Protein AF-A0A2S8NQD3-F1 (afdb_monomer_lite)

Secondary structure (DSSP, 8-state):
-HHHHHHHHHHIIIIIHHHHHHHHHHHHHHHHHHHHHHHHHHTT-SS--TTS--HHHHHHHHHHHHHHHHHHHHHHHHHHTS-TTSHHHHHHHHHHHHHHHHHHHHHHHHHHHHHHHHHHHHHHHHHHHTTTTS--HHHHHHHTTBTT--S---S--TT-PPPTTGGGB-HHHHHHHHHHHHHHHHHHHHHHHHHHHHHHHHHHHHHHHHHHHHHHTTHHHHHHHHHHHHHHHHHHHHHHHHHHHHHHHHHHHHTTTTT------

Foldseek 3Di:
DVVVVVLLVLCVPQPLVLLVCLLCLVVVVLVLLLAPPCCVQQNPDLDDDPVCGDVSLVVQLVVLVVLLVVLLVVQLVVLVPDDPPCSVVLVVLLVVLSVVLNVVSNVLVVVSNVLSNVSSVLLVCLCVVLVVPDDRVSLLLLCFQQPPDQLDSPDAPPSSRQDPVSVRGPSVRSSCSSVVSSVVSVVLSVLSVVLSVVLVVLSSCVSVLSSCCSVPVCPSVVVSVVSNVVSSVSNSVSSSVVSVVSSVVSVCSSVVVPVVPPVDD

pLDDT: mean 77.12, std 11.79, range [31.86, 93.0]

Structure (mmCIF, N/CA/C/O backbone):
data_AF-A0A2S8NQD3-F1
#
_entry.id   AF-A0A2S8NQD3-F1
#
loop_
_atom_site.group_PDB
_atom_site.id
_atom_site.type_symbol
_atom_site.label_atom_id
_atom_site.label_alt_id
_atom_site.label_comp_id
_atom_site.label_asym_id
_atom_site.label_entity_id
_atom_site.label_seq_id
_atom_site.pdbx_PDB_ins_code
_atom_site.Cartn_x
_atom_site.Cartn_y
_atom_site.Cartn_z
_atom_site.occupancy
_atom_site.B_iso_or_equiv
_atom_site.auth_seq_id
_atom_site.auth_comp_id
_atom_site.auth_asym_id
_atom_site.auth_atom_id
_atom_site.pdbx_PDB_model_num
ATOM 1 N N . MET A 1 1 ? 17.713 -6.554 -45.663 1.00 65.44 1 MET A N 1
ATOM 2 C CA . MET A 1 1 ? 16.255 -6.304 -45.772 1.00 65.44 1 MET A CA 1
ATOM 3 C C . MET A 1 1 ? 15.441 -7.208 -44.840 1.00 65.44 1 MET A C 1
ATOM 5 O O . MET A 1 1 ? 14.723 -6.674 -44.009 1.00 65.44 1 MET A O 1
ATOM 9 N N . ILE A 1 2 ? 15.613 -8.540 -44.886 1.00 78.75 2 ILE A N 1
ATOM 10 C CA . ILE A 1 2 ? 14.888 -9.499 -44.019 1.00 78.75 2 ILE A CA 1
ATOM 11 C C . ILE A 1 2 ? 15.222 -9.330 -42.523 1.00 78.75 2 ILE A C 1
ATOM 13 O O . ILE A 1 2 ? 14.312 -9.278 -41.707 1.00 78.75 2 ILE A O 1
ATOM 17 N N . LEU A 1 3 ? 16.501 -9.167 -42.161 1.00 78.38 3 LEU A N 1
ATOM 18 C CA . LEU A 1 3 ? 16.921 -8.997 -40.758 1.00 78.38 3 LEU A CA 1
ATOM 19 C C . LEU A 1 3 ? 16.327 -7.736 -40.103 1.00 78.38 3 LEU A C 1
ATOM 21 O O . LEU A 1 3 ? 15.834 -7.785 -38.985 1.00 78.38 3 LEU A O 1
ATOM 25 N N . ASN A 1 4 ? 16.308 -6.618 -40.834 1.00 81.62 4 ASN A N 1
ATOM 26 C CA . ASN A 1 4 ? 15.719 -5.365 -40.358 1.00 81.62 4 ASN A CA 1
ATOM 27 C C . ASN A 1 4 ? 14.187 -5.497 -40.204 1.00 81.62 4 ASN A C 1
ATOM 29 O O . ASN A 1 4 ? 13.624 -5.075 -39.199 1.00 81.62 4 ASN A O 1
ATOM 33 N N . ALA A 1 5 ? 13.515 -6.178 -41.140 1.00 83.94 5 ALA A N 1
ATOM 34 C CA . ALA A 1 5 ? 12.091 -6.491 -41.011 1.00 83.94 5 ALA A CA 1
ATOM 35 C C . ALA A 1 5 ? 11.790 -7.393 -39.795 1.00 83.94 5 ALA A C 1
ATOM 37 O O . ALA A 1 5 ? 10.822 -7.144 -39.079 1.00 83.94 5 ALA A O 1
ATOM 38 N N . LEU A 1 6 ? 12.641 -8.390 -39.521 1.00 85.75 6 LEU A N 1
ATOM 39 C CA . LEU A 1 6 ? 12.537 -9.251 -38.339 1.00 85.75 6 LEU A CA 1
ATOM 40 C C . LEU A 1 6 ? 12.686 -8.441 -37.042 1.00 85.75 6 LEU A C 1
ATOM 42 O O . LEU A 1 6 ? 11.888 -8.595 -36.124 1.00 85.75 6 LEU A O 1
ATOM 46 N N . TYR A 1 7 ? 13.667 -7.542 -36.981 1.00 87.56 7 TYR A N 1
ATOM 47 C CA . TYR A 1 7 ? 13.888 -6.663 -35.831 1.00 87.56 7 TYR A CA 1
ATOM 48 C C . TYR A 1 7 ? 12.707 -5.724 -35.585 1.00 87.56 7 TYR A C 1
ATOM 50 O O . TYR A 1 7 ? 12.278 -5.577 -34.444 1.00 87.56 7 TYR A O 1
ATOM 58 N N . LYS A 1 8 ? 12.119 -5.153 -36.642 1.00 88.38 8 LYS A N 1
ATOM 59 C CA . LYS A 1 8 ? 10.904 -4.329 -36.528 1.00 88.38 8 LYS A CA 1
ATOM 60 C C . LYS A 1 8 ? 9.717 -5.129 -35.998 1.00 88.38 8 LYS A C 1
ATOM 62 O O . LYS A 1 8 ? 8.973 -4.632 -35.155 1.00 88.38 8 LYS A O 1
ATOM 67 N N . LEU A 1 9 ? 9.564 -6.373 -36.453 1.00 88.06 9 LEU A N 1
ATOM 68 C CA . LEU A 1 9 ? 8.517 -7.276 -35.979 1.00 88.06 9 LEU A CA 1
ATOM 69 C C . LEU A 1 9 ? 8.716 -7.634 -34.499 1.00 88.06 9 LEU A C 1
ATOM 71 O O . LEU A 1 9 ? 7.775 -7.527 -33.716 1.00 88.06 9 LEU A O 1
ATOM 75 N N . ILE A 1 10 ? 9.943 -7.979 -34.096 1.00 87.94 10 ILE A N 1
ATOM 76 C CA . ILE A 1 10 ? 10.287 -8.250 -32.692 1.00 87.94 10 ILE A CA 1
ATOM 77 C C . ILE A 1 10 ? 10.024 -7.015 -31.827 1.00 87.94 10 ILE A C 1
ATOM 79 O O . ILE A 1 10 ? 9.409 -7.136 -30.771 1.00 87.94 10 ILE A O 1
ATOM 83 N N . TRP A 1 11 ? 10.425 -5.825 -32.278 1.00 92.12 11 TRP A N 1
ATOM 84 C CA . TRP A 1 11 ? 10.192 -4.583 -31.545 1.00 92.12 11 TRP A CA 1
ATOM 85 C C . TRP A 1 11 ? 8.702 -4.310 -31.340 1.00 92.12 11 TRP A C 1
ATOM 87 O O . TRP A 1 11 ? 8.259 -4.044 -30.224 1.00 92.12 11 TRP A O 1
ATOM 97 N N . SER A 1 12 ? 7.914 -4.402 -32.410 1.00 87.62 12 SER A N 1
ATOM 98 C CA . SER A 1 12 ? 6.482 -4.113 -32.348 1.00 87.62 12 SER A CA 1
ATOM 99 C C . SER A 1 12 ? 5.745 -5.067 -31.401 1.00 87.62 12 SER A C 1
ATOM 101 O O . SER A 1 12 ? 4.912 -4.620 -30.616 1.00 87.62 12 SER A O 1
ATOM 103 N N . ILE A 1 13 ? 6.095 -6.359 -31.414 1.00 87.12 13 ILE A N 1
ATOM 104 C CA . ILE A 1 13 ? 5.428 -7.375 -30.586 1.00 87.12 13 ILE A CA 1
ATOM 105 C C . ILE A 1 13 ? 5.939 -7.359 -29.137 1.00 87.12 13 ILE A C 1
ATOM 107 O O . ILE A 1 13 ? 5.139 -7.403 -28.204 1.00 87.12 13 ILE A O 1
ATOM 111 N N . PHE A 1 14 ? 7.257 -7.309 -28.929 1.00 89.50 14 PHE A N 1
ATOM 112 C CA . PHE A 1 14 ? 7.876 -7.600 -27.629 1.00 89.50 14 PHE A CA 1
ATOM 113 C C . PHE A 1 14 ? 8.458 -6.389 -26.903 1.00 89.50 14 PHE A C 1
ATOM 115 O O . PHE A 1 14 ? 8.843 -6.533 -25.746 1.00 89.50 14 PHE A O 1
ATOM 122 N N . VAL A 1 15 ? 8.544 -5.219 -27.536 1.00 90.31 15 VAL A N 1
ATOM 123 C CA . VAL A 1 15 ? 9.164 -4.026 -26.934 1.00 90.31 15 VAL A CA 1
ATOM 124 C C . VAL A 1 15 ? 8.143 -2.905 -26.791 1.00 90.31 15 VAL A C 1
ATOM 126 O O . VAL A 1 15 ? 7.950 -2.389 -25.693 1.00 90.31 15 VAL A O 1
ATOM 129 N N . GLN A 1 16 ? 7.441 -2.567 -27.871 1.00 91.81 16 GLN A N 1
ATOM 130 C CA . GLN A 1 16 ? 6.551 -1.409 -27.919 1.00 91.81 16 GLN A CA 1
ATOM 131 C C . GLN A 1 16 ? 5.403 -1.490 -26.899 1.00 91.81 16 GLN A C 1
ATOM 133 O O . GLN A 1 16 ? 5.222 -0.572 -26.102 1.00 91.81 16 GLN A O 1
ATOM 138 N N . GLY A 1 17 ? 4.645 -2.592 -26.893 1.00 88.56 17 GLY A N 1
ATOM 139 C CA . GLY A 1 17 ? 3.536 -2.791 -25.949 1.00 88.56 17 GLY A CA 1
ATOM 140 C C . GLY A 1 17 ? 3.991 -2.790 -24.482 1.00 88.56 17 GLY A C 1
ATOM 141 O O . GLY A 1 17 ? 3.472 -2.005 -23.686 1.00 88.56 17 GLY A O 1
ATOM 142 N N . PRO A 1 18 ? 4.993 -3.608 -24.111 1.00 90.50 18 PRO A N 1
ATOM 143 C CA . PRO A 1 18 ? 5.579 -3.591 -22.773 1.00 90.50 18 PRO A CA 1
ATOM 144 C C . PRO A 1 18 ? 6.067 -2.214 -22.302 1.00 90.50 18 PRO A C 1
ATOM 146 O O . PRO A 1 18 ? 5.768 -1.826 -21.175 1.00 90.50 18 PRO A O 1
ATOM 149 N N . LEU A 1 19 ? 6.749 -1.437 -23.153 1.00 89.06 19 LEU A N 1
ATOM 150 C CA . LEU A 1 19 ? 7.193 -0.082 -22.803 1.00 89.06 19 LEU A CA 1
ATOM 151 C C . LEU A 1 19 ? 6.021 0.865 -22.522 1.00 89.06 19 LEU A C 1
ATOM 153 O O . LEU A 1 19 ? 6.075 1.630 -21.562 1.00 89.06 19 LEU A O 1
ATOM 157 N N . GLN A 1 20 ? 4.936 0.789 -23.298 1.00 88.25 20 GLN A N 1
ATOM 158 C CA . GLN A 1 20 ? 3.730 1.589 -23.043 1.00 88.25 20 GLN A CA 1
ATOM 159 C C . GLN A 1 20 ? 3.065 1.234 -21.705 1.00 88.25 20 GLN A C 1
ATOM 161 O O . GLN A 1 20 ? 2.585 2.123 -20.992 1.00 88.25 20 GLN A O 1
ATOM 166 N N . LEU A 1 21 ? 3.057 -0.052 -21.337 1.00 86.12 21 LEU A N 1
ATOM 167 C CA . LEU A 1 21 ? 2.552 -0.501 -20.038 1.00 86.12 21 LEU A CA 1
ATOM 168 C C . LEU A 1 21 ? 3.413 0.031 -18.890 1.00 86.12 21 LEU A C 1
ATOM 170 O O . LEU A 1 21 ? 2.866 0.584 -17.939 1.00 86.12 21 LEU A O 1
ATOM 174 N N . ILE A 1 22 ? 4.740 -0.068 -19.008 1.00 85.62 22 ILE A N 1
ATOM 175 C CA . ILE A 1 22 ? 5.697 0.505 -18.048 1.00 85.62 22 ILE A CA 1
ATOM 176 C C . ILE A 1 22 ? 5.473 2.012 -17.911 1.00 85.62 22 ILE A C 1
ATOM 178 O O . ILE A 1 22 ? 5.376 2.526 -16.798 1.00 85.62 22 ILE A O 1
ATOM 182 N N . ALA A 1 23 ? 5.303 2.711 -19.033 1.00 81.62 23 ALA A N 1
ATOM 183 C CA . ALA A 1 23 ? 5.096 4.150 -19.044 1.00 81.62 23 ALA A CA 1
ATOM 184 C C . ALA A 1 23 ? 3.818 4.573 -18.309 1.00 81.62 23 ALA A C 1
ATOM 186 O O . ALA A 1 23 ? 3.813 5.578 -17.600 1.00 81.62 23 ALA A O 1
ATOM 187 N N . SER A 1 24 ? 2.752 3.784 -18.457 1.00 81.12 24 SER A N 1
ATOM 188 C CA . SER A 1 24 ? 1.459 4.008 -17.799 1.00 81.12 24 SER A CA 1
ATOM 189 C C . SER A 1 24 ? 1.461 3.575 -16.330 1.00 81.12 24 SER A C 1
ATOM 191 O O . SER A 1 24 ? 0.616 4.004 -15.543 1.00 81.12 24 SER A O 1
ATOM 193 N N . PHE A 1 25 ? 2.408 2.725 -15.932 1.00 77.56 25 PHE A N 1
ATOM 194 C CA . PHE A 1 25 ? 2.457 2.144 -14.597 1.00 77.56 25 PHE A CA 1
ATOM 195 C C . PHE A 1 25 ? 2.721 3.183 -13.506 1.00 77.56 25 PHE A C 1
ATOM 197 O O . PHE A 1 25 ? 2.151 3.075 -12.425 1.00 77.56 25 PHE A O 1
ATOM 204 N N . ASN A 1 26 ? 3.501 4.230 -13.792 1.00 68.69 26 ASN A N 1
ATOM 205 C CA . ASN A 1 26 ? 3.691 5.345 -12.858 1.00 68.69 26 ASN A CA 1
ATOM 206 C C . ASN A 1 26 ? 2.360 6.041 -12.525 1.00 68.69 26 ASN A C 1
ATOM 208 O O . ASN A 1 26 ? 2.124 6.407 -11.375 1.00 68.69 26 ASN A O 1
ATOM 212 N N . THR A 1 27 ? 1.448 6.164 -13.494 1.00 70.38 27 THR A N 1
ATOM 213 C CA . THR A 1 27 ? 0.094 6.690 -13.261 1.00 70.38 27 THR A CA 1
ATOM 214 C C . THR A 1 27 ? -0.727 5.745 -12.388 1.00 70.38 27 THR A C 1
ATOM 216 O O . THR A 1 27 ? -1.376 6.196 -11.446 1.00 70.38 27 THR A O 1
ATOM 219 N N . VAL A 1 28 ? -0.671 4.438 -12.662 1.00 71.06 28 VAL A N 1
ATOM 220 C CA . VAL A 1 28 ? -1.372 3.415 -11.867 1.00 71.06 28 VAL A CA 1
ATOM 221 C C . VAL A 1 28 ? -0.852 3.393 -10.431 1.00 71.06 28 VAL A C 1
ATOM 223 O O . VAL A 1 28 ? -1.643 3.386 -9.494 1.00 71.06 28 VAL A O 1
ATOM 226 N N . LEU A 1 29 ? 0.463 3.449 -10.233 1.00 69.06 29 LEU A N 1
ATOM 227 C CA . LEU A 1 29 ? 1.059 3.539 -8.907 1.00 69.06 29 LEU A CA 1
ATOM 228 C C . LEU A 1 29 ? 0.651 4.818 -8.194 1.00 69.06 29 LEU A C 1
ATOM 230 O O . LEU A 1 29 ? 0.207 4.727 -7.059 1.00 69.06 29 LEU A O 1
ATOM 234 N N . ASN A 1 30 ? 0.725 5.979 -8.846 1.00 66.19 30 ASN A N 1
ATOM 235 C CA . ASN A 1 30 ? 0.291 7.243 -8.246 1.00 66.19 30 ASN A CA 1
ATOM 236 C C . ASN A 1 30 ? -1.186 7.223 -7.832 1.00 66.19 30 ASN A C 1
ATOM 238 O O . ASN A 1 30 ? -1.553 7.798 -6.809 1.00 66.19 30 ASN A O 1
ATOM 242 N N . TYR A 1 31 ? -2.032 6.526 -8.588 1.00 68.44 31 TYR A N 1
ATOM 243 C CA . TYR A 1 31 ? -3.422 6.290 -8.210 1.00 68.44 31 TYR A CA 1
ATOM 244 C C . TYR A 1 31 ? -3.535 5.373 -6.978 1.00 68.44 31 TYR A C 1
ATOM 246 O O . TYR A 1 31 ? -4.232 5.689 -6.013 1.00 68.44 31 TYR A O 1
ATOM 254 N N . LEU A 1 32 ? -2.791 4.264 -6.959 1.00 66.81 32 LEU A N 1
ATOM 255 C CA . LEU A 1 32 ? -2.762 3.329 -5.831 1.00 66.81 32 LEU A CA 1
ATOM 256 C C . LEU A 1 32 ? -2.172 3.962 -4.553 1.00 66.81 32 LEU A C 1
ATOM 258 O O . LEU A 1 32 ? -2.647 3.657 -3.459 1.00 66.81 32 LEU A O 1
ATOM 262 N N . THR A 1 33 ? -1.195 4.869 -4.674 1.00 60.94 33 THR A N 1
ATOM 263 C CA . THR A 1 33 ? -0.559 5.598 -3.557 1.00 60.94 33 THR A CA 1
ATOM 264 C C . THR A 1 33 ? -1.336 6.820 -3.085 1.00 60.94 33 THR A C 1
ATOM 266 O O . THR A 1 33 ? -1.288 7.130 -1.896 1.00 60.94 33 THR A O 1
ATOM 269 N N . GLY A 1 34 ? -2.077 7.493 -3.976 1.00 57.56 34 GLY A N 1
ATOM 270 C CA . GLY A 1 34 ? -3.051 8.537 -3.624 1.00 57.56 34 GLY A CA 1
ATOM 271 C C . GLY A 1 34 ? -4.164 8.009 -2.714 1.00 57.56 34 GLY A C 1
ATOM 272 O O . GLY A 1 34 ? -4.786 8.760 -1.959 1.00 57.56 34 GLY A O 1
ATOM 273 N N . GLY A 1 35 ? -4.307 6.685 -2.699 1.00 61.03 35 GLY A N 1
ATOM 274 C CA . GLY A 1 35 ? -4.994 5.947 -1.672 1.00 61.03 35 GLY A CA 1
ATOM 275 C C . GLY A 1 35 ? -6.421 5.691 -2.060 1.00 61.03 35 GLY A C 1
ATOM 276 O O . GLY A 1 35 ? -7.320 6.418 -1.660 1.00 61.03 35 GLY A O 1
ATOM 277 N N . VAL A 1 36 ? -6.625 4.591 -2.773 1.00 59.50 36 VAL A N 1
ATOM 278 C CA . VAL A 1 36 ? -7.946 4.074 -3.145 1.00 59.50 36 VAL A CA 1
ATOM 279 C C . VAL A 1 36 ? -8.871 3.978 -1.926 1.00 59.50 36 VAL A C 1
ATOM 281 O O . VAL A 1 36 ? -10.037 4.333 -2.015 1.00 59.50 36 VAL A O 1
ATOM 284 N N . VAL A 1 37 ? -8.356 3.588 -0.753 1.00 55.75 37 VAL A N 1
ATOM 285 C CA . VAL A 1 37 ? -9.139 3.579 0.499 1.00 55.75 37 VAL A CA 1
ATOM 286 C C . VAL A 1 37 ? -9.526 4.999 0.930 1.00 55.75 37 VAL A C 1
ATOM 288 O O . VAL A 1 37 ? -10.652 5.221 1.361 1.00 55.75 37 VAL A O 1
ATOM 291 N N . GLY A 1 38 ? -8.619 5.967 0.781 1.00 59.94 38 GLY A N 1
ATOM 292 C CA . GLY A 1 38 ? -8.883 7.381 1.034 1.00 59.94 38 GLY A CA 1
ATOM 293 C C . GLY A 1 38 ? -9.903 7.968 0.060 1.00 59.94 38 GLY A C 1
ATOM 294 O O . GLY A 1 38 ? -10.860 8.586 0.505 1.00 59.94 38 GLY A O 1
ATOM 295 N N . GLU A 1 39 ? -9.767 7.718 -1.241 1.00 64.12 39 GLU A N 1
ATOM 296 C CA . GLU A 1 39 ? -10.710 8.196 -2.258 1.00 64.12 39 GLU A CA 1
ATOM 297 C C . GLU A 1 39 ? -12.090 7.535 -2.149 1.00 64.12 39 GLU A C 1
ATOM 299 O O . GLU A 1 39 ? -13.105 8.219 -2.268 1.00 64.12 39 GLU A O 1
ATOM 304 N N . LEU A 1 40 ? -12.159 6.229 -1.868 1.00 62.69 40 LEU A N 1
ATOM 305 C CA . LEU A 1 40 ? -13.428 5.511 -1.687 1.00 62.69 40 LEU A CA 1
ATOM 306 C C . LEU A 1 40 ? -14.205 6.002 -0.460 1.00 62.69 40 LEU A C 1
ATOM 308 O O . LEU A 1 40 ? -15.435 5.990 -0.458 1.00 62.69 40 LEU A O 1
ATOM 312 N N . MET A 1 41 ? -13.502 6.428 0.589 1.00 60.09 41 MET A N 1
ATOM 313 C CA . MET A 1 41 ? -14.109 6.816 1.864 1.00 60.09 41 MET A CA 1
ATOM 314 C C . MET A 1 41 ? -14.301 8.314 2.036 1.00 60.09 41 MET A C 1
ATOM 316 O O . MET A 1 41 ? -15.286 8.754 2.631 1.00 60.09 41 MET A O 1
ATOM 320 N N . PHE A 1 42 ? -13.351 9.094 1.535 1.00 61.03 42 PHE A N 1
ATOM 321 C CA . PHE A 1 42 ? -13.287 10.537 1.713 1.00 61.03 42 PHE A CA 1
ATOM 322 C C . PHE A 1 42 ? -13.498 11.308 0.395 1.00 61.03 42 PHE A C 1
ATOM 324 O O . PHE A 1 42 ? -13.457 12.542 0.368 1.00 61.03 42 PHE A O 1
ATOM 331 N N . GLY A 1 43 ? -13.799 10.600 -0.697 1.00 59.34 43 GLY A N 1
ATOM 332 C CA . GLY A 1 43 ? -13.886 11.177 -2.033 1.00 59.34 43 GLY A CA 1
ATOM 333 C C . GLY A 1 43 ? -12.523 11.661 -2.533 1.00 59.34 43 GLY A C 1
ATOM 334 O O . GLY A 1 43 ? -11.519 11.622 -1.829 1.00 59.34 43 GLY A O 1
ATOM 335 N N . SER A 1 44 ? -12.488 12.211 -3.742 1.00 58.16 44 SER A N 1
ATOM 336 C CA . SER A 1 44 ? -11.297 12.838 -4.342 1.00 58.16 44 SER A CA 1
ATOM 337 C C . SER A 1 44 ? -10.870 14.159 -3.667 1.00 58.16 44 SER A C 1
ATOM 339 O O . SER A 1 44 ? -10.116 14.952 -4.239 1.00 58.16 44 SER A O 1
ATOM 341 N N . LYS A 1 45 ? -11.348 14.440 -2.447 1.00 56.94 45 LYS A N 1
ATOM 342 C CA . LYS A 1 45 ? -10.998 15.652 -1.702 1.00 56.94 45 LYS A CA 1
ATOM 343 C C . LYS A 1 45 ? -9.623 15.471 -1.063 1.00 56.94 45 LYS A C 1
ATOM 345 O O . LYS A 1 45 ? -9.423 14.611 -0.214 1.00 56.94 45 LYS A O 1
ATOM 350 N N . LYS A 1 46 ? -8.676 16.320 -1.470 1.00 55.75 46 LYS A N 1
ATOM 351 C CA . LYS A 1 46 ? -7.274 16.282 -1.020 1.00 55.75 46 LYS A CA 1
ATOM 352 C C . LYS A 1 46 ? -7.066 16.756 0.425 1.00 55.75 46 LYS A C 1
ATOM 354 O O . LYS A 1 46 ? -6.001 16.514 0.982 1.00 55.75 46 LYS A O 1
ATOM 359 N N . GLU A 1 47 ? -8.061 17.405 1.030 1.00 59.97 47 GLU A N 1
ATOM 360 C CA . GLU A 1 47 ? -7.966 17.996 2.368 1.00 59.97 47 GLU A CA 1
ATOM 361 C C . GLU A 1 47 ? -9.090 17.499 3.281 1.00 59.97 47 GLU A C 1
ATOM 363 O O . GLU A 1 47 ? -10.263 17.463 2.895 1.00 59.97 47 GLU A O 1
ATOM 368 N N . PHE A 1 48 ? -8.730 17.134 4.513 1.00 58.00 48 PHE A N 1
ATOM 369 C CA . PHE A 1 48 ? -9.700 16.791 5.545 1.00 58.00 48 PHE A CA 1
ATOM 370 C C . PHE A 1 48 ? -10.432 18.049 6.001 1.00 58.00 48 PHE A C 1
ATOM 372 O O . PHE A 1 48 ? -9.821 18.968 6.540 1.00 58.00 48 PHE A O 1
ATOM 379 N N . SER A 1 49 ? -11.750 18.077 5.831 1.00 65.25 49 SER A N 1
ATOM 380 C CA . SER A 1 49 ? -12.586 19.169 6.317 1.00 65.25 49 SER A CA 1
ATOM 381 C C . SER A 1 49 ? -13.727 18.620 7.159 1.00 65.25 49 SER A C 1
ATOM 383 O O . SER A 1 49 ? -14.589 17.896 6.660 1.00 65.25 49 SER A O 1
ATOM 385 N N . PHE A 1 50 ? -13.770 19.031 8.429 1.00 64.19 50 PHE A N 1
ATOM 386 C CA . PHE A 1 50 ? -14.885 18.734 9.334 1.00 64.19 50 PHE A CA 1
ATOM 387 C C . PHE A 1 50 ? -16.224 19.303 8.841 1.00 64.19 50 PHE A C 1
ATOM 389 O O . PHE A 1 50 ? -17.276 18.799 9.217 1.00 64.19 50 PHE A O 1
ATOM 396 N N . GLN A 1 51 ? -16.200 20.327 7.982 1.00 63.62 51 GLN A N 1
ATOM 397 C CA . GLN A 1 51 ? -17.409 20.922 7.400 1.00 63.62 51 GLN A CA 1
ATOM 398 C C . GLN A 1 51 ? -17.966 20.104 6.230 1.00 63.62 51 GLN A C 1
ATOM 400 O O . GLN A 1 51 ? -19.111 20.292 5.840 1.00 63.62 51 GLN A O 1
ATOM 405 N N . ASN A 1 52 ? -17.165 19.203 5.659 1.00 66.06 52 ASN A N 1
ATOM 406 C CA . ASN A 1 52 ? -17.465 18.519 4.407 1.00 66.06 52 ASN A CA 1
ATOM 407 C C . ASN A 1 52 ? -17.142 17.022 4.490 1.00 66.06 52 ASN A C 1
ATOM 409 O O . ASN A 1 52 ? -16.548 16.457 3.566 1.00 66.06 52 ASN A O 1
ATOM 413 N N . ILE A 1 53 ? -17.543 16.390 5.598 1.00 70.38 53 ILE A N 1
ATOM 414 C CA . ILE A 1 53 ? -17.358 14.955 5.831 1.00 70.38 53 ILE A CA 1
ATOM 415 C C . ILE A 1 53 ? -18.180 14.157 4.800 1.00 70.38 53 ILE A C 1
ATOM 417 O O . ILE A 1 53 ? -19.399 14.328 4.725 1.00 70.38 53 ILE A O 1
ATOM 421 N N . PRO A 1 54 ? -17.545 13.286 4.001 1.00 72.56 54 PRO A N 1
ATOM 422 C CA . PRO A 1 54 ? -18.217 12.534 2.942 1.00 72.56 54 PRO A CA 1
ATOM 423 C C . PRO A 1 54 ? -19.272 11.558 3.466 1.00 72.56 54 PRO A C 1
ATOM 425 O O . PRO A 1 54 ? -19.135 10.992 4.547 1.00 72.56 54 PRO A O 1
ATOM 428 N N . MET A 1 55 ? -20.320 11.312 2.672 1.00 75.88 55 MET A N 1
ATOM 429 C CA . MET A 1 55 ? -21.445 10.450 3.076 1.00 75.88 55 MET A CA 1
ATOM 430 C C . MET A 1 55 ? -21.022 9.016 3.427 1.00 75.88 55 MET A C 1
ATOM 432 O O . MET A 1 55 ? -21.617 8.408 4.312 1.00 75.88 55 MET A O 1
ATOM 436 N N . ALA A 1 56 ? -19.970 8.488 2.792 1.00 76.06 56 ALA A N 1
ATOM 437 C CA . ALA A 1 56 ? -19.438 7.158 3.090 1.00 76.06 56 ALA A CA 1
ATOM 438 C C . ALA A 1 56 ? -18.957 7.019 4.548 1.00 76.06 56 ALA A C 1
ATOM 440 O O . ALA A 1 56 ? -19.217 5.994 5.180 1.00 76.06 56 ALA A O 1
ATOM 441 N N . PHE A 1 57 ? -18.345 8.065 5.118 1.00 77.88 57 PHE A N 1
ATOM 442 C CA . PHE A 1 57 ? -17.976 8.101 6.537 1.00 77.88 57 PHE A CA 1
ATOM 443 C C . PHE A 1 57 ? -19.212 7.948 7.433 1.00 77.88 57 PHE A C 1
ATOM 445 O O . PHE A 1 57 ? -19.205 7.166 8.382 1.00 77.88 57 PHE A O 1
ATOM 452 N N . TRP A 1 58 ? -20.298 8.655 7.115 1.00 81.56 58 TRP A N 1
ATOM 453 C CA . TRP A 1 58 ? -21.530 8.586 7.901 1.00 81.56 58 TRP A CA 1
ATOM 454 C C . TRP A 1 58 ? -22.206 7.221 7.799 1.00 81.56 58 TRP A C 1
ATOM 456 O O . TRP A 1 58 ? -22.636 6.689 8.821 1.00 81.56 58 TRP A O 1
ATOM 466 N N . TYR A 1 59 ? -22.234 6.606 6.613 1.00 82.75 59 TYR A N 1
ATOM 467 C CA . TYR A 1 59 ? -22.738 5.237 6.459 1.00 82.75 59 TYR A CA 1
ATOM 468 C C . TYR A 1 59 ? -21.948 4.234 7.303 1.00 82.75 59 TYR A C 1
ATOM 470 O O . TYR A 1 59 ? -22.547 3.369 7.947 1.00 82.75 59 TYR A O 1
ATOM 478 N N . PHE A 1 60 ? -20.622 4.381 7.358 1.00 82.75 60 PHE A N 1
ATOM 479 C CA . PHE A 1 60 ? -19.777 3.562 8.220 1.00 82.75 60 PHE A CA 1
ATOM 480 C C . PHE A 1 60 ? -20.120 3.752 9.704 1.00 82.75 60 PHE A C 1
ATOM 482 O O . PHE A 1 60 ? -20.379 2.770 10.400 1.00 82.75 60 PHE A O 1
ATOM 489 N N . VAL A 1 61 ? -20.185 5.000 10.181 1.00 83.50 61 VAL A N 1
ATOM 490 C CA . VAL A 1 61 ? -20.486 5.311 11.589 1.00 83.50 61 VAL A CA 1
ATOM 491 C C . VAL A 1 61 ? -21.868 4.798 11.994 1.00 83.50 61 VAL A C 1
ATOM 493 O O . VAL A 1 61 ? -21.998 4.167 13.039 1.00 83.50 61 VAL A O 1
ATOM 496 N N . ILE A 1 62 ? -22.896 5.014 11.167 1.00 86.81 62 ILE A N 1
ATOM 497 C CA . ILE A 1 62 ? -24.262 4.544 11.444 1.00 86.81 62 ILE A CA 1
ATOM 498 C C . ILE A 1 62 ? -24.286 3.017 11.556 1.00 86.81 62 ILE A C 1
ATOM 500 O O . ILE A 1 62 ? -24.799 2.477 12.535 1.00 86.81 62 ILE A O 1
ATOM 504 N N . THR A 1 63 ? -23.676 2.319 10.596 1.00 84.75 63 THR A N 1
ATOM 505 C CA . THR A 1 63 ? -23.607 0.850 10.601 1.00 84.75 63 THR A CA 1
ATOM 506 C C . THR A 1 63 ? -22.880 0.338 11.846 1.00 84.75 63 THR A C 1
ATOM 508 O O . THR A 1 63 ? -23.343 -0.593 12.510 1.00 84.75 63 THR A O 1
ATOM 511 N N . ALA A 1 64 ? -21.770 0.981 12.207 1.00 84.69 64 ALA A N 1
ATOM 512 C CA . ALA A 1 64 ? -20.993 0.647 13.389 1.00 84.69 64 ALA A CA 1
ATOM 513 C C . ALA A 1 64 ? -21.782 0.850 14.691 1.00 84.69 64 ALA A C 1
ATOM 515 O O . ALA A 1 64 ? -21.732 -0.005 15.573 1.00 84.69 64 ALA A O 1
ATOM 516 N N . LEU A 1 65 ? -22.552 1.936 14.799 1.00 87.38 65 LEU A N 1
ATOM 517 C CA . LEU A 1 65 ? -23.407 2.211 15.955 1.00 87.38 65 LEU A CA 1
ATOM 518 C C . LEU A 1 65 ? -24.556 1.203 16.084 1.00 87.38 65 LEU A C 1
ATOM 520 O O . LEU A 1 65 ? -24.850 0.763 17.196 1.00 87.38 65 LEU A O 1
ATOM 524 N N . CYS A 1 66 ? -25.173 0.788 14.974 1.00 87.88 66 CYS A N 1
ATOM 525 C CA . CYS A 1 66 ? -26.200 -0.258 14.986 1.00 87.88 66 CYS A CA 1
ATOM 526 C C . CYS A 1 66 ? -25.640 -1.594 15.498 1.00 87.88 66 CYS A C 1
ATOM 528 O O . CYS A 1 66 ? -26.233 -2.213 16.384 1.00 87.88 66 CYS A O 1
ATOM 530 N N . LEU A 1 67 ? -24.476 -2.013 14.988 1.00 86.25 67 LEU A N 1
ATOM 531 C CA . LEU A 1 67 ? -23.792 -3.226 15.450 1.00 86.25 67 LEU A CA 1
ATOM 532 C C . LEU A 1 67 ? -23.385 -3.118 16.922 1.00 86.25 67 LEU A C 1
ATOM 534 O O . LEU A 1 67 ? -23.586 -4.067 17.683 1.00 86.25 67 LEU A O 1
ATOM 538 N N . PHE A 1 68 ? -22.866 -1.957 17.329 1.00 86.31 68 PHE A N 1
ATOM 539 C CA . PHE A 1 68 ? -22.506 -1.670 18.714 1.00 86.31 68 PHE A CA 1
ATOM 540 C C . PHE A 1 68 ? -23.692 -1.842 19.649 1.00 86.31 68 PHE A C 1
ATOM 542 O O . PHE A 1 68 ? -23.591 -2.590 20.617 1.00 86.31 68 PHE A O 1
ATOM 549 N N . SER A 1 69 ? -24.824 -1.206 19.340 1.00 86.69 69 SER A N 1
ATOM 550 C CA . SER A 1 69 ? -26.020 -1.294 20.173 1.00 86.69 69 SER A CA 1
ATOM 551 C C . SER A 1 69 ? -26.498 -2.739 20.313 1.00 86.69 69 SER A C 1
ATOM 553 O O . SER A 1 69 ? -26.761 -3.172 21.431 1.00 86.69 69 SER A O 1
ATOM 555 N N . LEU A 1 70 ? -26.560 -3.497 19.214 1.00 88.00 70 LEU A N 1
ATOM 556 C CA . LEU A 1 70 ? -27.033 -4.882 19.223 1.00 88.00 70 LEU A CA 1
ATOM 557 C C . LEU A 1 70 ? -26.141 -5.772 20.100 1.00 88.00 70 LEU A C 1
ATOM 559 O O . LEU A 1 70 ? -26.629 -6.455 21.002 1.00 88.00 70 LEU A O 1
ATOM 563 N N . ILE A 1 71 ? -24.830 -5.751 19.868 1.00 84.25 71 ILE A N 1
ATOM 564 C CA . ILE A 1 71 ? -23.894 -6.617 20.594 1.00 84.25 71 ILE A CA 1
ATOM 565 C C . ILE A 1 71 ? -23.751 -6.168 22.051 1.00 84.25 71 ILE A C 1
ATOM 567 O O . ILE A 1 71 ? -23.719 -7.019 22.936 1.00 84.25 71 ILE A O 1
ATOM 571 N N . PHE A 1 72 ? -23.722 -4.862 22.330 1.00 84.06 72 PHE A N 1
ATOM 572 C CA . PHE A 1 72 ? -23.681 -4.356 23.701 1.00 84.06 72 PHE A CA 1
ATOM 573 C C . PHE A 1 72 ? -24.908 -4.823 24.492 1.00 84.06 72 PHE A C 1
ATOM 575 O O . PHE A 1 72 ? -24.759 -5.317 25.608 1.00 84.06 72 PHE A O 1
ATOM 582 N N . THR A 1 73 ? -26.108 -4.778 23.900 1.00 85.69 73 THR A N 1
ATOM 583 C CA . THR A 1 73 ? -27.321 -5.330 24.521 1.00 85.69 73 THR A CA 1
ATOM 584 C C . THR A 1 73 ? -27.191 -6.831 24.792 1.00 85.69 73 THR A C 1
ATOM 586 O O . THR A 1 73 ? -27.502 -7.266 25.900 1.00 85.69 73 THR A O 1
ATOM 589 N N . ILE A 1 74 ? -26.680 -7.624 23.842 1.00 84.19 74 ILE A N 1
ATOM 590 C CA . ILE A 1 74 ? -26.433 -9.063 24.056 1.00 84.19 74 ILE A CA 1
ATOM 591 C C . ILE A 1 74 ? -25.460 -9.288 25.222 1.00 84.19 74 ILE A C 1
ATOM 593 O O . ILE A 1 74 ? -25.715 -10.137 26.077 1.00 84.19 74 ILE A O 1
ATOM 597 N N . THR A 1 75 ? -24.366 -8.528 25.287 1.00 81.50 75 THR A N 1
ATOM 598 C CA . THR A 1 75 ? -23.371 -8.612 26.367 1.00 81.50 75 THR A CA 1
ATOM 599 C C . THR A 1 75 ? -23.999 -8.295 27.723 1.00 81.50 75 THR A C 1
ATOM 601 O O . THR A 1 75 ? -23.779 -9.027 28.687 1.00 81.50 75 THR A O 1
ATOM 604 N N . MET A 1 76 ? -24.839 -7.260 27.789 1.00 82.56 76 MET A N 1
ATOM 605 C CA . MET A 1 76 ? -25.545 -6.863 29.010 1.00 82.56 76 MET A CA 1
ATOM 606 C C . MET A 1 76 ? -26.532 -7.938 29.468 1.00 82.56 76 MET A C 1
ATOM 608 O O . MET A 1 76 ? -26.532 -8.294 30.644 1.00 82.56 76 MET A O 1
ATOM 612 N N . ILE A 1 77 ? -27.301 -8.521 28.543 1.00 84.94 77 ILE A N 1
ATOM 613 C CA . ILE A 1 77 ? -28.166 -9.673 28.826 1.00 84.94 77 ILE A CA 1
ATOM 614 C C . ILE A 1 77 ? -27.325 -10.821 29.399 1.00 84.94 77 ILE A C 1
ATOM 616 O O . ILE A 1 77 ? -27.630 -11.326 30.474 1.00 84.94 77 ILE A O 1
ATOM 620 N N . LYS A 1 78 ? -26.215 -11.191 28.751 1.00 82.50 78 LYS A N 1
ATOM 621 C CA . LYS A 1 78 ? -25.328 -12.270 29.220 1.00 82.50 78 LYS A CA 1
ATOM 622 C C . LYS A 1 78 ? -24.820 -12.053 30.647 1.00 82.50 78 LYS A C 1
ATOM 624 O O . LYS A 1 78 ? -24.755 -13.010 31.411 1.00 82.50 78 LYS A O 1
ATOM 629 N N . ILE A 1 79 ? -24.461 -10.817 30.996 1.00 82.12 79 ILE A N 1
ATOM 630 C CA . ILE A 1 79 ? -23.981 -10.459 32.339 1.00 82.12 79 ILE A CA 1
ATOM 631 C C . ILE A 1 79 ? -25.098 -10.605 33.378 1.00 82.12 79 ILE A C 1
ATOM 633 O O . ILE A 1 79 ? -24.834 -11.096 34.471 1.00 82.12 79 ILE A O 1
ATOM 637 N N . LEU A 1 80 ? -26.336 -10.231 33.038 1.00 81.25 80 LEU A N 1
ATOM 638 C CA . LEU A 1 80 ? -27.497 -10.361 33.929 1.00 81.25 80 LEU A CA 1
ATOM 639 C C . LEU A 1 80 ? -27.861 -11.822 34.241 1.00 81.25 80 LEU A C 1
ATOM 641 O O . LEU A 1 80 ? -28.418 -12.086 35.301 1.00 81.25 80 LEU A O 1
ATOM 645 N N . PHE A 1 81 ? -27.535 -12.759 33.346 1.00 80.44 81 PHE A N 1
ATOM 646 C CA . PHE A 1 81 ? -27.792 -14.195 33.516 1.00 80.44 81 PHE A CA 1
ATOM 647 C C . PHE A 1 81 ? -26.607 -14.985 34.125 1.00 80.44 81 PHE A C 1
ATOM 649 O O . PHE A 1 81 ? -26.690 -16.207 34.217 1.00 80.44 81 PHE A O 1
ATOM 656 N N . GLN A 1 82 ? -25.507 -14.333 34.535 1.00 75.56 82 GLN A N 1
ATOM 657 C CA . GLN A 1 82 ? -24.362 -14.981 35.206 1.00 75.56 82 GLN A CA 1
ATOM 658 C C . GLN A 1 82 ? -24.405 -14.827 36.737 1.00 75.56 82 GLN A C 1
ATOM 660 O O . GLN A 1 82 ? -24.919 -13.831 37.246 1.00 75.56 82 GLN A O 1
ATOM 665 N N . ASP A 1 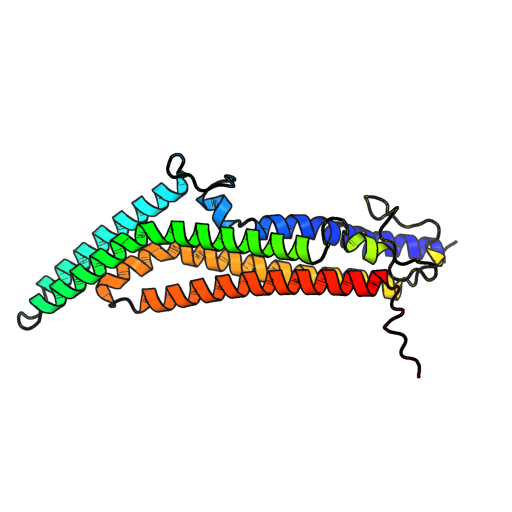83 ? -23.813 -15.792 37.457 1.00 67.12 83 ASP A N 1
ATOM 666 C CA . ASP A 1 83 ? -23.799 -15.869 38.927 1.00 67.12 83 ASP A CA 1
ATOM 667 C C . ASP A 1 83 ? -23.398 -14.553 39.624 1.00 67.12 83 ASP A C 1
ATOM 669 O O . ASP A 1 83 ? -22.458 -13.854 39.228 1.00 67.12 83 ASP A O 1
ATOM 673 N N . ALA A 1 84 ? -24.114 -14.250 40.713 1.00 63.75 84 ALA A N 1
ATOM 674 C CA . ALA A 1 84 ? -24.135 -12.956 41.403 1.00 63.75 84 ALA A CA 1
ATOM 675 C C . ALA A 1 84 ? -22.786 -12.492 41.989 1.00 63.75 84 ALA A C 1
ATOM 677 O O . ALA A 1 84 ? -22.617 -11.312 42.309 1.00 63.75 84 ALA A O 1
ATOM 678 N N . THR A 1 85 ? -21.822 -13.397 42.154 1.00 61.75 85 THR A N 1
ATOM 679 C CA . THR A 1 85 ? -20.547 -13.131 42.835 1.00 61.75 85 THR A CA 1
ATOM 680 C C . THR A 1 85 ? -19.578 -12.270 42.018 1.00 61.75 85 THR A C 1
ATOM 682 O O . THR A 1 85 ? -18.723 -11.615 42.609 1.00 61.75 85 THR A O 1
ATOM 685 N N . GLU A 1 86 ? -19.740 -12.169 40.692 1.00 69.19 86 GLU A N 1
ATOM 686 C CA . GLU A 1 86 ? -18.852 -11.370 39.818 1.00 69.19 86 GLU A CA 1
ATOM 687 C C . GLU A 1 86 ? -19.579 -10.341 38.931 1.00 69.19 86 GLU A C 1
ATOM 689 O O . GLU A 1 86 ? -18.944 -9.620 38.152 1.00 69.19 86 GLU A O 1
ATOM 694 N N . THR A 1 87 ? -20.906 -10.234 39.037 1.00 72.81 87 THR A N 1
ATOM 695 C CA . THR A 1 87 ? -21.745 -9.447 38.116 1.00 72.81 87 THR A CA 1
ATOM 696 C C . THR A 1 87 ? -21.358 -7.966 38.074 1.00 72.81 87 THR A C 1
ATOM 698 O O . THR A 1 87 ? -21.267 -7.386 36.993 1.00 72.81 87 THR A O 1
ATOM 701 N N . LYS A 1 88 ? -21.058 -7.347 39.229 1.00 75.38 88 LYS A N 1
ATOM 702 C CA . LYS A 1 88 ? -20.655 -5.927 39.298 1.00 75.38 88 LYS A CA 1
ATOM 703 C C . LYS A 1 88 ? -19.346 -5.656 38.555 1.00 75.38 88 LYS A C 1
ATOM 705 O O . LYS A 1 88 ? -19.259 -4.689 37.803 1.00 75.38 88 LYS A O 1
ATOM 710 N N . THR A 1 89 ? -18.343 -6.510 38.740 1.00 80.00 89 THR A N 1
ATOM 711 C CA . THR A 1 89 ? -17.035 -6.358 38.092 1.00 80.00 89 THR A CA 1
ATOM 712 C C . THR A 1 89 ? -17.159 -6.530 36.580 1.00 80.00 89 THR A C 1
ATOM 714 O O . THR A 1 89 ? -16.674 -5.690 35.825 1.00 80.00 89 THR A O 1
ATOM 717 N N . LYS A 1 90 ? -17.885 -7.559 36.125 1.00 78.31 90 LYS A N 1
ATOM 718 C CA . LYS A 1 90 ? -18.123 -7.811 34.693 1.00 78.31 90 LYS A CA 1
ATOM 719 C C . LYS A 1 90 ? -18.909 -6.686 34.022 1.00 78.31 90 LYS A C 1
ATOM 721 O O . LYS A 1 90 ? -18.575 -6.297 32.907 1.00 78.31 90 LYS A O 1
ATOM 726 N N . PHE A 1 91 ? -19.892 -6.116 34.717 1.00 81.44 91 PHE A N 1
ATOM 727 C CA . PHE A 1 91 ? -20.641 -4.953 34.246 1.00 81.44 91 PHE A CA 1
ATOM 728 C C . PHE A 1 91 ? -19.743 -3.726 34.044 1.00 81.44 91 PHE A C 1
ATOM 730 O O . PHE A 1 91 ? -19.779 -3.103 32.986 1.00 81.44 91 PHE A O 1
ATOM 737 N N . ILE A 1 92 ? -18.900 -3.398 35.031 1.00 82.12 92 ILE A N 1
ATOM 738 C CA . ILE A 1 92 ? -17.976 -2.256 34.940 1.00 82.12 92 ILE A CA 1
ATOM 739 C C . ILE A 1 92 ? -16.995 -2.448 33.778 1.00 82.12 92 ILE A C 1
ATOM 741 O O . ILE A 1 92 ? -16.774 -1.515 33.007 1.00 82.12 92 ILE A O 1
ATOM 745 N N . VAL A 1 93 ? -16.445 -3.654 33.613 1.00 80.56 93 VAL A N 1
ATOM 746 C CA . VAL A 1 93 ? -15.522 -3.972 32.512 1.00 80.56 93 VAL A CA 1
ATOM 747 C C . VAL A 1 93 ? -16.216 -3.851 31.152 1.00 80.56 93 VAL A C 1
ATOM 749 O O . VAL A 1 93 ? -15.670 -3.223 30.245 1.00 80.56 93 VAL A O 1
ATOM 752 N N . ALA A 1 94 ? -17.437 -4.372 31.009 1.00 79.31 94 ALA A N 1
ATOM 753 C CA . ALA A 1 94 ? -18.213 -4.237 29.778 1.00 79.31 94 ALA A CA 1
ATOM 754 C C . ALA A 1 94 ? -18.526 -2.770 29.450 1.00 79.31 94 ALA A C 1
ATOM 756 O O . ALA A 1 94 ? -18.440 -2.371 28.291 1.00 79.31 94 ALA A O 1
ATOM 757 N N . LEU A 1 95 ? -18.815 -1.943 30.459 1.00 83.19 95 LEU A N 1
ATOM 758 C CA . LEU A 1 95 ? -19.080 -0.514 30.285 1.00 83.19 95 LEU A CA 1
ATOM 759 C C . LEU A 1 95 ? -17.813 0.263 29.889 1.00 83.19 95 LEU A C 1
ATOM 761 O O . LEU A 1 95 ? -17.862 1.098 28.987 1.00 83.19 95 LEU A O 1
ATOM 765 N N . GLN A 1 96 ? -16.662 -0.052 30.492 1.00 84.44 96 GLN A N 1
ATOM 766 C CA . GLN A 1 96 ? -15.363 0.520 30.114 1.00 84.44 96 GLN A CA 1
ATOM 767 C C . GLN A 1 96 ? -14.928 0.114 28.701 1.00 84.44 96 GLN A C 1
ATOM 769 O O . GLN A 1 96 ? -14.383 0.927 27.958 1.00 84.44 96 GLN A O 1
ATOM 774 N N . ASN A 1 97 ? -15.144 -1.141 28.314 1.00 82.50 97 ASN A N 1
ATOM 775 C CA . ASN A 1 97 ? -14.826 -1.599 26.964 1.00 82.50 97 ASN A CA 1
ATOM 776 C C . ASN A 1 97 ? -15.836 -1.063 25.944 1.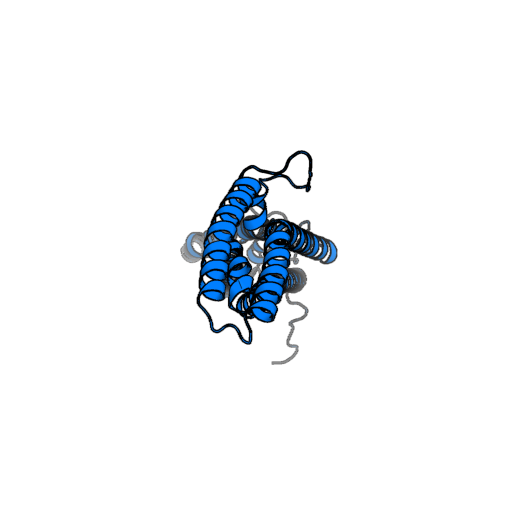00 82.50 97 ASN A C 1
ATOM 778 O O . ASN A 1 97 ? -15.452 -0.732 24.826 1.00 82.50 97 ASN A O 1
ATOM 782 N N . GLY A 1 98 ? -17.100 -0.901 26.341 1.00 83.44 98 GLY A N 1
ATOM 783 C CA . GLY A 1 98 ? -18.146 -0.285 25.530 1.00 83.44 98 GLY A CA 1
ATOM 784 C C . GLY A 1 98 ? -17.856 1.177 25.219 1.00 83.44 98 GLY A C 1
ATOM 785 O O . GLY A 1 98 ? -17.955 1.584 24.065 1.00 83.44 98 GLY A O 1
ATOM 786 N N . SER A 1 99 ? -17.418 1.957 26.209 1.00 83.00 99 SER A N 1
ATOM 787 C CA . SER A 1 99 ? -17.037 3.356 25.988 1.00 83.00 99 SER A CA 1
ATOM 788 C C . SER A 1 99 ? -15.804 3.486 25.091 1.00 83.00 99 SER A C 1
ATOM 790 O O . SER A 1 99 ? -15.792 4.327 24.193 1.00 83.00 99 SER A O 1
ATOM 792 N N . LYS A 1 100 ? -14.799 2.614 25.255 1.00 84.69 100 LYS A N 1
ATOM 793 C CA . LYS A 1 100 ? -13.649 2.543 24.338 1.00 84.69 100 LYS A CA 1
ATOM 794 C C . LYS A 1 100 ? -14.097 2.223 22.914 1.00 84.69 100 LYS A C 1
ATOM 796 O O . LYS A 1 100 ? -13.746 2.961 22.000 1.00 84.69 100 LYS A O 1
ATOM 801 N N . ALA A 1 101 ? -14.894 1.170 22.731 1.00 83.38 101 ALA A N 1
ATOM 802 C CA . ALA A 1 101 ? -15.422 0.773 21.428 1.00 83.38 101 ALA A CA 1
ATOM 803 C C . ALA A 1 101 ? -16.188 1.922 20.756 1.00 83.38 101 ALA A C 1
ATOM 805 O O . ALA A 1 101 ? -15.943 2.221 19.591 1.00 83.38 101 ALA A O 1
ATOM 806 N N . PHE A 1 102 ? -17.038 2.620 21.513 1.00 85.25 102 PHE A N 1
ATOM 807 C CA . PHE A 1 102 ? -17.783 3.781 21.034 1.00 85.25 102 PHE A CA 1
ATOM 808 C C . PHE A 1 102 ? -16.863 4.894 20.518 1.00 85.25 102 PHE A C 1
ATOM 810 O O . PHE A 1 102 ? -17.079 5.409 19.425 1.00 85.25 102 PHE A O 1
ATOM 817 N N . VAL A 1 103 ? -15.801 5.233 21.254 1.00 86.69 103 VAL A N 1
ATOM 818 C CA . VAL A 1 103 ? -14.810 6.227 20.809 1.00 86.69 103 VAL A CA 1
ATOM 819 C C . VAL A 1 103 ? -14.075 5.749 19.549 1.00 86.69 103 VAL A C 1
ATOM 821 O O . VAL A 1 103 ? -13.900 6.519 18.603 1.00 86.69 103 VAL A O 1
ATOM 824 N N . PHE A 1 104 ? -13.680 4.473 19.493 1.00 84.88 104 PHE A N 1
ATOM 825 C CA . PHE A 1 104 ? -12.943 3.922 18.353 1.00 84.88 104 PHE A CA 1
ATOM 826 C C . PHE A 1 104 ? -13.746 3.902 17.050 1.00 84.88 104 PHE A C 1
ATOM 828 O O . PHE A 1 104 ? -13.147 4.087 15.993 1.00 84.88 104 PHE A O 1
ATOM 835 N N . ILE A 1 105 ? -15.076 3.772 17.103 1.00 85.19 105 ILE A N 1
ATOM 836 C CA . ILE A 1 105 ? -15.945 3.862 15.914 1.00 85.19 105 ILE A CA 1
ATOM 837 C C . ILE A 1 105 ? -15.698 5.164 15.134 1.00 85.19 105 ILE A C 1
ATOM 839 O O . ILE A 1 105 ? -15.658 5.145 13.905 1.00 85.19 105 ILE A O 1
ATOM 843 N N . PHE A 1 106 ? -15.470 6.279 15.832 1.00 82.75 106 PHE A N 1
ATOM 844 C CA . PHE A 1 106 ? -15.189 7.572 15.202 1.00 82.75 106 PHE A CA 1
ATOM 845 C C . PHE A 1 106 ? -13.710 7.758 14.857 1.00 82.75 106 PHE A C 1
ATOM 847 O O . PHE A 1 106 ? -13.386 8.405 13.861 1.00 82.75 106 PHE A O 1
ATOM 854 N N . LEU A 1 107 ? -12.801 7.193 15.657 1.00 84.81 107 LEU A N 1
ATOM 855 C CA . LEU A 1 107 ? -11.362 7.337 15.431 1.00 84.81 107 LEU A CA 1
ATOM 856 C C . LEU A 1 107 ? -10.849 6.496 14.262 1.00 84.81 107 LEU A C 1
ATOM 858 O O . LEU A 1 107 ? -9.897 6.915 13.612 1.00 84.81 107 LEU A O 1
ATOM 862 N N . ILE A 1 108 ? -11.443 5.336 13.970 1.00 85.50 108 ILE A N 1
ATOM 863 C CA . ILE A 1 108 ? -10.932 4.436 12.926 1.00 85.50 108 ILE A CA 1
ATOM 864 C C . ILE A 1 108 ? -10.922 5.088 11.540 1.00 85.50 108 ILE A C 1
ATOM 866 O O . ILE A 1 108 ? -9.863 5.077 10.909 1.00 85.50 108 ILE A O 1
ATOM 870 N N . PRO A 1 109 ? -12.016 5.695 11.042 1.00 79.75 109 PRO A N 1
ATOM 871 C CA . PRO A 1 109 ? -11.963 6.341 9.736 1.00 79.75 109 PRO A CA 1
ATOM 872 C C . PRO A 1 109 ? -10.940 7.483 9.706 1.00 79.75 109 PRO A C 1
ATOM 874 O O . PRO A 1 109 ? -10.208 7.617 8.730 1.00 79.75 109 PRO A O 1
ATOM 877 N N . ILE A 1 110 ? -10.830 8.260 10.791 1.00 80.94 110 ILE A N 1
ATOM 878 C CA . ILE A 1 110 ? -9.837 9.340 10.915 1.00 80.94 110 ILE A CA 1
ATOM 879 C C . ILE A 1 110 ? -8.414 8.772 10.855 1.00 80.94 110 ILE A C 1
ATOM 881 O O . ILE A 1 110 ? -7.562 9.305 10.150 1.00 80.94 110 ILE A O 1
ATOM 885 N N . PHE A 1 111 ? -8.153 7.667 11.551 1.00 83.31 111 PHE A N 1
ATOM 886 C CA . PHE A 1 111 ? -6.864 6.986 11.513 1.00 83.31 111 PHE A CA 1
ATOM 887 C C . PHE A 1 111 ? -6.520 6.515 10.096 1.00 83.31 111 PHE A C 1
ATOM 889 O O . PHE A 1 111 ? -5.420 6.782 9.620 1.00 83.31 111 PHE A O 1
ATOM 896 N N . PHE A 1 112 ? -7.459 5.872 9.395 1.00 79.25 112 PHE A N 1
ATOM 897 C CA . PHE A 1 112 ? -7.250 5.438 8.009 1.00 79.25 112 PHE A CA 1
ATOM 898 C C . PHE A 1 112 ? -7.008 6.621 7.066 1.00 79.25 112 PHE A C 1
ATOM 900 O O . PHE A 1 112 ? -6.152 6.528 6.187 1.00 79.25 112 PHE A O 1
ATOM 907 N N . PHE A 1 113 ? -7.697 7.747 7.278 1.00 76.88 113 PHE A N 1
ATOM 908 C CA . PHE A 1 113 ? -7.436 8.983 6.545 1.00 76.88 113 PHE A CA 1
ATOM 909 C C . PHE A 1 113 ? -6.004 9.483 6.767 1.00 76.88 113 PHE A C 1
ATOM 911 O O . PHE A 1 113 ? -5.270 9.705 5.806 1.00 76.88 113 PHE A O 1
ATOM 918 N N . LEU A 1 114 ? -5.592 9.634 8.030 1.00 77.62 114 LEU A N 1
ATOM 919 C CA . LEU A 1 114 ? -4.265 10.140 8.387 1.00 77.62 114 LEU A CA 1
ATOM 920 C C . LEU A 1 114 ? -3.151 9.213 7.898 1.00 77.62 114 LEU A C 1
ATOM 922 O O . LEU A 1 114 ? -2.144 9.686 7.378 1.00 77.62 114 LEU A O 1
ATOM 926 N N . ALA A 1 115 ? -3.337 7.901 8.026 1.00 77.25 115 ALA A N 1
ATOM 927 C CA . ALA A 1 115 ? -2.374 6.914 7.561 1.00 77.25 115 ALA A CA 1
ATOM 928 C C . ALA A 1 115 ? -2.226 6.951 6.032 1.00 77.25 115 ALA A C 1
ATOM 930 O O . ALA A 1 115 ? -1.109 6.909 5.516 1.00 77.25 115 ALA A O 1
ATOM 931 N N . ASN A 1 116 ? -3.332 7.114 5.303 1.00 75.00 116 ASN A N 1
ATOM 932 C CA . ASN A 1 116 ? -3.297 7.283 3.856 1.00 75.00 116 ASN A CA 1
ATOM 933 C C . ASN A 1 116 ? -2.626 8.602 3.437 1.00 75.00 116 ASN A C 1
ATOM 935 O O . ASN A 1 116 ? -1.775 8.619 2.549 1.00 75.00 116 ASN A O 1
ATOM 939 N N . PHE A 1 117 ? -2.954 9.701 4.120 1.00 74.75 117 PHE A N 1
ATOM 940 C CA . PHE A 1 117 ? -2.302 10.993 3.914 1.00 74.75 117 PHE A CA 1
ATOM 941 C C . PHE A 1 117 ? -0.789 10.901 4.152 1.00 74.75 117 PHE A C 1
ATOM 943 O O . PHE A 1 117 ? -0.006 11.430 3.364 1.00 74.75 117 PHE A O 1
ATOM 950 N N . ALA A 1 118 ? -0.355 10.197 5.200 1.00 76.06 118 ALA A N 1
ATOM 951 C CA . ALA A 1 118 ? 1.060 9.976 5.473 1.00 76.06 118 ALA A CA 1
ATOM 952 C C . ALA A 1 118 ? 1.748 9.206 4.333 1.00 76.06 118 ALA A C 1
ATOM 954 O O . ALA A 1 118 ? 2.804 9.639 3.879 1.00 76.06 118 ALA A O 1
ATOM 955 N N . ILE A 1 119 ? 1.139 8.131 3.814 1.00 71.62 119 ILE A N 1
ATOM 956 C CA . ILE A 1 119 ? 1.678 7.379 2.666 1.00 71.62 119 ILE A CA 1
ATOM 957 C C . ILE A 1 119 ? 1.834 8.278 1.442 1.00 71.62 119 ILE A C 1
ATOM 959 O O . ILE A 1 119 ? 2.910 8.312 0.847 1.00 71.62 119 ILE A O 1
ATOM 963 N N . ALA A 1 120 ? 0.790 9.024 1.081 1.00 72.31 120 ALA A N 1
ATOM 964 C CA . ALA A 1 120 ? 0.818 9.883 -0.097 1.00 72.31 120 ALA A CA 1
ATOM 965 C C . ALA A 1 120 ? 1.913 10.959 0.006 1.00 72.31 120 ALA A C 1
ATOM 967 O O . ALA A 1 120 ? 2.575 11.268 -0.983 1.00 72.31 120 ALA A O 1
ATOM 968 N N . ASN A 1 121 ? 2.140 11.516 1.200 1.00 74.12 121 ASN A N 1
ATOM 969 C CA . ASN A 1 121 ? 3.204 12.497 1.414 1.00 74.12 121 ASN A CA 1
ATOM 970 C C . ASN A 1 121 ? 4.597 11.867 1.457 1.00 74.12 121 ASN A C 1
ATOM 972 O O . ASN A 1 121 ? 5.517 12.446 0.891 1.00 74.12 121 ASN A O 1
ATOM 976 N N . ILE A 1 122 ? 4.761 10.685 2.058 1.00 71.75 122 ILE A N 1
ATOM 977 C CA . ILE A 1 122 ? 6.030 9.945 2.015 1.00 71.75 122 ILE A CA 1
ATOM 978 C C . ILE A 1 122 ? 6.385 9.611 0.563 1.00 71.75 122 ILE A C 1
ATOM 980 O O . ILE A 1 122 ? 7.509 9.865 0.143 1.00 71.75 122 ILE A O 1
ATOM 984 N N . ALA A 1 123 ? 5.424 9.121 -0.225 1.00 67.81 123 ALA A N 1
ATOM 985 C CA . ALA A 1 123 ? 5.620 8.852 -1.647 1.00 67.81 123 ALA A CA 1
ATOM 986 C C . ALA A 1 123 ? 6.083 10.113 -2.394 1.00 67.81 123 ALA A C 1
ATOM 988 O O . ALA A 1 123 ? 7.099 10.064 -3.078 1.00 67.81 123 ALA A O 1
ATOM 989 N N . LYS A 1 124 ? 5.412 11.256 -2.184 1.00 70.94 124 LYS A N 1
ATOM 990 C CA . LYS A 1 124 ? 5.804 12.545 -2.781 1.00 70.94 124 LYS A CA 1
ATOM 991 C C . LYS A 1 124 ? 7.198 13.010 -2.362 1.00 70.94 124 LYS A C 1
ATOM 993 O O . LYS A 1 124 ? 7.965 13.442 -3.214 1.00 70.94 124 LYS A O 1
ATOM 998 N N . MET A 1 125 ? 7.525 12.924 -1.070 1.00 68.88 125 MET A N 1
ATOM 999 C CA . MET A 1 125 ? 8.842 13.304 -0.541 1.00 68.88 125 MET A CA 1
ATOM 1000 C C . MET A 1 125 ? 9.956 12.464 -1.161 1.00 68.88 125 MET A C 1
ATOM 1002 O O . MET A 1 125 ? 11.015 12.992 -1.495 1.00 68.88 125 MET A O 1
ATOM 1006 N N . ILE A 1 126 ? 9.710 11.166 -1.333 1.00 63.72 126 ILE A N 1
ATOM 1007 C CA . ILE A 1 126 ? 10.648 10.255 -1.981 1.00 63.72 126 ILE A CA 1
ATOM 1008 C C . ILE A 1 126 ? 10.786 10.627 -3.460 1.00 63.72 126 ILE A C 1
ATOM 1010 O O . ILE A 1 126 ? 11.903 10.848 -3.915 1.00 63.72 126 ILE A O 1
ATOM 1014 N N . THR A 1 127 ? 9.688 10.804 -4.202 1.00 62.31 127 THR A N 1
ATOM 1015 C CA . THR A 1 127 ? 9.777 11.194 -5.619 1.00 62.31 127 THR A CA 1
ATOM 1016 C C . THR A 1 127 ? 10.496 12.527 -5.824 1.00 62.31 127 THR A C 1
ATOM 1018 O O . THR A 1 127 ? 11.301 12.640 -6.744 1.00 62.31 127 THR A O 1
ATOM 1021 N N . SER A 1 128 ? 10.280 13.513 -4.945 1.00 64.94 128 SER A N 1
ATOM 1022 C CA . SER A 1 128 ? 10.979 14.803 -5.016 1.00 64.94 128 SER A CA 1
ATOM 1023 C C . SER A 1 128 ? 12.446 14.712 -4.588 1.00 64.94 128 SER A C 1
ATOM 1025 O O . SER A 1 128 ? 13.300 15.358 -5.182 1.00 64.94 128 SER A O 1
ATOM 1027 N N . GLY A 1 129 ? 12.758 13.916 -3.556 1.00 57.78 129 GLY A N 1
ATOM 1028 C CA . GLY A 1 129 ? 14.112 13.789 -3.006 1.00 57.78 129 GLY A CA 1
ATOM 1029 C C . GLY A 1 129 ? 15.064 12.992 -3.897 1.00 57.78 129 GLY A C 1
ATOM 1030 O O . GLY A 1 129 ? 16.267 13.231 -3.877 1.00 57.78 129 GLY A O 1
ATOM 1031 N N . PHE A 1 130 ? 14.524 12.085 -4.707 1.00 55.19 130 PHE A N 1
ATOM 1032 C CA . PHE A 1 130 ? 15.277 11.289 -5.674 1.00 55.19 130 PHE A CA 1
ATOM 1033 C C . PHE A 1 130 ? 15.234 11.863 -7.106 1.00 55.19 130 PHE A C 1
ATOM 1035 O O . PHE A 1 130 ? 15.613 11.178 -8.050 1.00 55.19 130 PHE A O 1
ATOM 1042 N N . GLY A 1 131 ? 14.794 13.119 -7.286 1.00 50.53 131 GLY A N 1
ATOM 1043 C CA . GLY A 1 131 ? 14.840 13.822 -8.579 1.00 50.53 131 GLY A CA 1
ATOM 1044 C C . GLY A 1 131 ? 13.863 13.303 -9.642 1.00 50.53 131 GLY A C 1
ATOM 1045 O O . GLY A 1 131 ? 13.990 13.651 -10.814 1.00 50.53 131 GLY A O 1
ATOM 1046 N N . GLY A 1 132 ? 12.875 12.496 -9.250 1.00 49.84 132 GLY A N 1
ATOM 1047 C CA . GLY A 1 132 ? 11.965 11.771 -10.141 1.00 49.84 132 GLY A CA 1
ATOM 1048 C C . GLY A 1 132 ? 10.877 12.618 -10.806 1.00 49.84 132 GLY A C 1
ATOM 1049 O O . GLY A 1 132 ? 9.817 12.084 -11.125 1.00 49.84 132 GLY A O 1
ATOM 1050 N N . GLU A 1 133 ? 11.083 13.923 -11.000 1.00 45.69 133 GLU A N 1
ATOM 1051 C CA . GLU A 1 133 ? 10.071 14.759 -11.656 1.00 45.69 133 GLU A CA 1
ATOM 1052 C C . GLU A 1 133 ? 10.034 14.596 -13.184 1.00 45.69 133 GLU A C 1
ATOM 1054 O O . GLU A 1 133 ? 8.992 14.885 -13.760 1.00 45.69 133 GLU A O 1
ATOM 1059 N N . ASN A 1 134 ? 11.074 14.069 -13.855 1.00 46.19 134 ASN A N 1
ATOM 1060 C CA . ASN A 1 134 ? 11.135 14.142 -15.330 1.00 46.19 134 ASN A CA 1
ATOM 1061 C C . ASN A 1 134 ? 11.527 12.858 -16.092 1.00 46.19 134 ASN A C 1
ATOM 1063 O O . ASN A 1 134 ? 11.509 12.866 -17.322 1.00 46.19 134 ASN A O 1
ATOM 1067 N N . GLY A 1 135 ? 11.832 11.744 -15.421 1.00 57.06 135 GLY A N 1
ATOM 1068 C CA . GLY A 1 135 ? 12.198 10.486 -16.084 1.00 57.06 135 GLY A CA 1
ATOM 1069 C C . GLY A 1 135 ? 11.063 9.466 -16.067 1.00 57.06 135 GLY A C 1
ATOM 1070 O O . GLY A 1 135 ? 10.678 8.981 -15.011 1.00 57.06 135 GLY A O 1
ATOM 1071 N N . ASN A 1 136 ? 10.505 9.104 -17.222 1.00 72.19 136 ASN A N 1
ATOM 1072 C CA . ASN A 1 136 ? 9.762 7.849 -17.316 1.00 72.19 136 ASN A CA 1
ATOM 1073 C C . ASN A 1 136 ? 10.788 6.738 -17.542 1.00 72.19 136 ASN A C 1
ATOM 1075 O O . ASN A 1 136 ? 11.473 6.781 -18.556 1.00 72.19 136 ASN A O 1
ATOM 1079 N N . ILE A 1 137 ? 10.900 5.729 -16.674 1.00 78.56 137 ILE A N 1
ATOM 1080 C CA . ILE A 1 137 ? 11.865 4.635 -16.894 1.00 78.56 137 ILE A CA 1
ATOM 1081 C C . ILE A 1 137 ? 11.696 3.951 -18.257 1.00 78.56 137 ILE A C 1
ATOM 1083 O O . ILE A 1 137 ? 12.667 3.439 -18.808 1.00 78.56 137 ILE A O 1
ATOM 1087 N N . ALA A 1 138 ? 10.488 3.979 -18.838 1.00 82.44 138 ALA A N 1
ATOM 1088 C CA . ALA A 1 138 ? 10.241 3.512 -20.200 1.00 82.44 138 ALA A CA 1
ATOM 1089 C C . ALA A 1 138 ? 11.107 4.251 -21.235 1.00 82.44 138 ALA A C 1
ATOM 1091 O O . ALA A 1 138 ? 11.524 3.645 -22.219 1.00 82.44 138 ALA A O 1
ATOM 1092 N N . ASN A 1 139 ? 11.430 5.522 -20.991 1.00 83.88 139 ASN A N 1
ATOM 1093 C CA . ASN A 1 139 ? 12.306 6.329 -21.831 1.00 83.88 139 ASN A CA 1
ATOM 1094 C C . ASN A 1 139 ? 13.747 5.808 -21.794 1.00 83.88 139 ASN A C 1
ATOM 1096 O O . ASN A 1 139 ? 14.353 5.552 -22.829 1.00 83.88 139 ASN A O 1
ATOM 1100 N N . TYR A 1 140 ? 14.285 5.544 -20.607 1.00 80.81 140 TYR A N 1
ATOM 1101 C CA . TYR A 1 140 ? 15.620 4.950 -20.479 1.00 80.81 140 TYR A CA 1
ATOM 1102 C C . TYR A 1 140 ? 15.651 3.518 -21.034 1.00 80.81 140 TYR A C 1
ATOM 1104 O O . TYR A 1 140 ? 16.543 3.138 -21.794 1.00 80.81 140 TYR A O 1
ATOM 1112 N N . LEU A 1 141 ? 14.609 2.732 -20.750 1.00 84.88 141 LEU A N 1
ATOM 1113 C CA . LEU A 1 141 ? 14.435 1.384 -21.284 1.00 84.88 141 LEU A CA 1
ATOM 1114 C C . LEU A 1 141 ? 14.319 1.369 -22.807 1.00 84.88 141 LEU A C 1
ATOM 1116 O O . LEU A 1 141 ? 14.736 0.389 -23.423 1.00 84.88 141 LEU A O 1
ATOM 1120 N N . TYR A 1 142 ? 13.800 2.430 -23.434 1.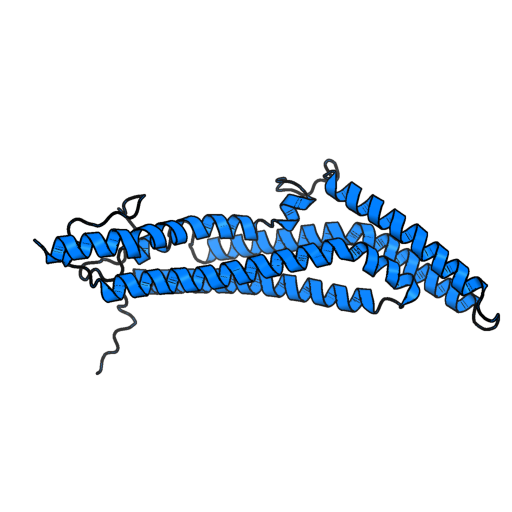00 86.44 142 TYR A N 1
ATOM 1121 C CA . TYR A 1 142 ? 13.721 2.588 -24.887 1.00 86.44 142 TYR A CA 1
ATOM 1122 C C . TYR A 1 142 ? 15.097 2.738 -25.552 1.00 86.44 142 TYR A C 1
ATOM 1124 O O . TYR A 1 142 ? 15.232 2.359 -26.716 1.00 86.44 142 TYR A O 1
ATOM 1132 N N . ASN A 1 143 ? 16.140 3.109 -24.818 1.00 85.31 143 ASN A N 1
ATOM 1133 C CA . ASN A 1 143 ? 17.499 3.164 -25.356 1.00 85.31 143 ASN A CA 1
ATOM 1134 C C . ASN A 1 143 ? 18.382 1.970 -24.956 1.00 85.31 143 ASN A C 1
ATOM 1136 O O . ASN A 1 143 ? 19.433 1.772 -25.560 1.00 85.31 143 ASN A O 1
ATOM 1140 N N . ILE A 1 144 ? 17.934 1.102 -24.035 1.00 81.62 144 ILE A N 1
ATOM 1141 C CA . ILE A 1 144 ? 18.684 -0.116 -23.675 1.00 81.62 144 ILE A CA 1
ATOM 1142 C C . ILE A 1 144 ? 19.040 -0.939 -24.913 1.00 81.62 144 ILE A C 1
ATOM 1144 O O . ILE A 1 144 ? 18.188 -1.216 -25.759 1.00 81.62 144 ILE A O 1
ATOM 1148 N N . GLY A 1 145 ? 20.300 -1.365 -24.972 1.00 74.75 145 GLY A N 1
ATOM 1149 C CA . GLY A 1 145 ? 20.842 -2.180 -26.051 1.00 74.75 145 GLY A CA 1
ATOM 1150 C C . GLY A 1 145 ? 21.335 -1.380 -27.255 1.00 74.75 145 GLY A C 1
ATOM 1151 O O . GLY A 1 145 ? 21.934 -1.993 -28.130 1.00 74.75 145 GLY A O 1
ATOM 1152 N N . ASN A 1 146 ? 21.125 -0.061 -27.315 1.00 82.81 146 ASN A N 1
ATOM 1153 C CA . ASN A 1 146 ? 21.747 0.802 -28.320 1.00 82.81 146 ASN A CA 1
ATOM 1154 C C . ASN A 1 146 ? 23.218 1.043 -27.959 1.00 82.81 146 ASN A C 1
ATOM 1156 O O . ASN A 1 146 ? 23.510 1.599 -26.903 1.00 82.81 146 ASN A O 1
ATOM 1160 N N . THR A 1 147 ? 24.139 0.660 -28.841 1.00 73.31 147 THR A N 1
ATOM 1161 C CA . THR A 1 147 ? 25.585 0.834 -28.617 1.00 73.31 147 THR A CA 1
ATOM 1162 C C . THR A 1 147 ? 26.041 2.291 -28.652 1.00 73.31 147 THR A C 1
ATOM 1164 O O . THR A 1 147 ? 27.107 2.603 -28.137 1.00 73.31 147 THR A O 1
ATOM 1167 N N . ASN A 1 148 ? 25.246 3.174 -29.259 1.00 77.69 148 ASN A N 1
ATOM 1168 C CA . ASN A 1 148 ? 25.571 4.588 -29.456 1.00 77.69 148 ASN A CA 1
ATOM 1169 C C . ASN A 1 148 ? 24.753 5.503 -28.533 1.00 77.69 148 ASN A C 1
ATOM 1171 O O . ASN A 1 148 ? 24.605 6.691 -28.816 1.00 77.69 148 ASN A O 1
ATOM 1175 N N . TRP A 1 149 ? 24.148 4.951 -27.481 1.00 79.94 149 TRP A N 1
ATOM 1176 C CA . TRP A 1 149 ? 23.365 5.741 -26.540 1.00 79.94 149 TRP A CA 1
ATOM 1177 C C . TRP A 1 149 ? 24.269 6.631 -25.683 1.00 79.94 149 TRP A C 1
ATOM 1179 O O . TRP A 1 149 ? 25.371 6.235 -25.328 1.00 79.94 149 TRP A O 1
ATOM 1189 N N . ASP A 1 150 ? 23.805 7.832 -25.352 1.00 71.81 150 ASP A N 1
ATOM 1190 C CA . ASP A 1 150 ? 24.502 8.836 -24.542 1.00 71.81 150 ASP A CA 1
ATOM 1191 C C . ASP A 1 150 ? 23.992 8.906 -23.088 1.00 71.81 150 ASP A C 1
ATOM 1193 O O . ASP A 1 150 ? 24.401 9.783 -22.331 1.00 71.81 150 ASP A O 1
ATOM 1197 N N . GLY A 1 151 ? 23.088 8.001 -22.696 1.00 71.31 151 GLY A N 1
ATOM 1198 C CA . GLY A 1 151 ? 22.453 7.993 -21.375 1.00 71.31 151 GLY A CA 1
ATOM 1199 C C . GLY A 1 151 ? 21.234 8.918 -21.244 1.00 71.31 151 GLY A C 1
ATOM 1200 O O . GLY A 1 151 ? 20.614 8.956 -20.178 1.00 71.31 151 GLY A O 1
ATOM 1201 N N . SER A 1 152 ? 20.842 9.642 -22.300 1.00 73.69 152 SER A N 1
ATOM 1202 C CA . SER A 1 152 ? 19.679 10.538 -22.272 1.00 73.69 152 SER A CA 1
ATOM 1203 C C . SER A 1 152 ? 18.336 9.801 -22.417 1.00 73.69 152 SER A C 1
ATOM 1205 O O . SER A 1 152 ? 18.215 8.777 -23.096 1.00 73.69 152 SER A O 1
ATOM 1207 N N . GLY A 1 153 ? 17.295 10.331 -21.770 1.00 66.00 153 GLY A N 1
ATOM 1208 C CA . GLY A 1 153 ? 15.905 9.869 -21.891 1.00 66.00 153 GLY A CA 1
ATOM 1209 C C . GLY A 1 153 ? 15.058 10.709 -22.857 1.00 66.00 153 GLY A C 1
ATOM 1210 O O . GLY A 1 153 ? 13.830 10.612 -22.823 1.00 66.00 153 GLY A O 1
ATOM 1211 N N . ASP A 1 154 ? 15.697 11.549 -23.675 1.00 68.75 154 ASP A N 1
ATOM 1212 C CA . ASP A 1 154 ? 15.046 12.578 -24.489 1.00 68.75 154 ASP A CA 1
ATOM 1213 C C . ASP A 1 154 ? 14.779 12.113 -25.933 1.00 68.75 154 ASP A C 1
ATOM 1215 O O . ASP A 1 154 ? 15.386 11.167 -26.431 1.00 68.75 154 ASP A O 1
ATOM 1219 N N . ASN A 1 155 ? 13.868 12.806 -26.631 1.00 71.00 155 ASN A N 1
ATOM 1220 C CA . ASN A 1 155 ? 13.525 12.578 -28.048 1.00 71.00 155 ASN A CA 1
ATOM 1221 C C . ASN A 1 155 ? 12.944 11.191 -28.377 1.00 71.00 155 ASN A C 1
ATOM 1223 O O . ASN A 1 155 ? 13.187 10.630 -29.446 1.00 71.00 155 ASN A O 1
ATOM 1227 N N . ILE A 1 156 ? 12.132 10.649 -27.471 1.00 81.00 156 ILE A N 1
ATOM 1228 C CA . ILE A 1 156 ? 11.532 9.321 -27.626 1.00 81.00 156 ILE A CA 1
ATOM 1229 C C . ILE A 1 156 ? 10.123 9.441 -28.214 1.00 81.00 156 ILE A C 1
ATOM 1231 O O . ILE A 1 156 ? 9.344 10.290 -27.766 1.00 81.00 156 ILE A O 1
ATOM 1235 N N . PRO A 1 157 ? 9.752 8.606 -29.206 1.00 83.69 157 PRO A N 1
ATOM 1236 C CA . PRO A 1 157 ? 8.397 8.596 -29.737 1.00 83.69 157 PRO A CA 1
ATOM 1237 C C . PRO A 1 157 ? 7.392 8.315 -28.618 1.00 83.69 157 PRO A C 1
ATOM 1239 O O . PRO A 1 157 ? 7.559 7.363 -27.859 1.00 83.69 157 PRO A O 1
ATOM 1242 N N . SER A 1 158 ? 6.297 9.073 -28.558 1.00 81.44 158 SER A N 1
ATOM 1243 C CA . SER A 1 158 ? 5.255 8.899 -27.530 1.00 81.44 158 SER A CA 1
ATOM 1244 C C . SER A 1 158 ? 4.636 7.496 -27.504 1.00 81.44 158 SER A C 1
ATOM 1246 O O . SER A 1 158 ? 4.115 7.056 -26.482 1.00 81.44 158 SER A O 1
ATOM 1248 N N . ASN A 1 159 ? 4.695 6.779 -28.627 1.00 85.56 159 ASN A N 1
ATOM 1249 C CA . ASN A 1 159 ? 4.204 5.415 -28.775 1.00 85.56 159 ASN A CA 1
ATOM 1250 C C . ASN A 1 159 ? 5.306 4.348 -28.685 1.00 85.56 159 ASN A C 1
ATOM 1252 O O . ASN A 1 159 ? 4.997 3.179 -28.925 1.00 85.56 159 ASN A O 1
ATOM 1256 N N . TYR A 1 160 ? 6.556 4.724 -28.400 1.00 88.88 160 TYR A N 1
ATOM 1257 C CA . TYR A 1 160 ? 7.724 3.837 -28.381 1.00 88.88 160 TYR A CA 1
ATOM 1258 C C . TYR A 1 160 ? 7.883 3.001 -29.669 1.00 88.88 160 TYR A C 1
ATOM 1260 O O . TYR A 1 160 ? 8.279 1.832 -29.623 1.00 88.88 160 TYR A O 1
ATOM 1268 N N . ALA A 1 161 ? 7.529 3.576 -30.827 1.00 88.25 161 ALA A N 1
ATOM 1269 C CA . ALA A 1 161 ? 7.751 2.954 -32.132 1.00 88.25 161 ALA A CA 1
ATOM 1270 C C . ALA A 1 161 ? 9.239 2.663 -32.372 1.00 88.25 161 ALA A C 1
ATOM 1272 O O . ALA A 1 161 ? 10.103 3.257 -31.738 1.00 88.25 161 ALA A O 1
ATOM 1273 N N . TYR A 1 162 ? 9.538 1.734 -33.280 1.00 86.56 162 TYR A N 1
ATOM 1274 C CA . TYR A 1 162 ? 10.926 1.383 -33.558 1.00 86.56 162 TYR A CA 1
ATOM 1275 C C . TYR A 1 162 ? 11.719 2.588 -34.104 1.00 86.56 162 TYR A C 1
ATOM 1277 O O . TYR A 1 162 ? 11.179 3.351 -34.909 1.00 86.56 162 TYR A O 1
ATOM 1285 N N . PRO A 1 163 ? 13.000 2.740 -33.728 1.00 85.75 163 PRO A N 1
ATOM 1286 C CA . PRO A 1 163 ? 13.865 3.768 -34.290 1.00 85.75 163 PRO A CA 1
ATOM 1287 C C . PRO A 1 163 ? 14.369 3.378 -35.686 1.00 85.75 163 PRO A C 1
ATOM 1289 O O . PRO A 1 163 ? 14.425 2.197 -36.042 1.00 85.75 163 PRO A O 1
ATOM 1292 N N . ASP A 1 164 ? 14.787 4.361 -36.483 1.00 83.75 164 ASP A N 1
ATOM 1293 C CA . ASP A 1 164 ? 15.316 4.114 -37.832 1.00 83.75 164 ASP A CA 1
ATOM 1294 C C . ASP A 1 164 ? 16.640 3.330 -37.811 1.00 83.75 164 ASP A C 1
ATOM 1296 O O . ASP A 1 164 ? 16.897 2.508 -38.695 1.00 83.75 164 ASP A O 1
ATOM 1300 N N . ASN A 1 165 ? 17.440 3.502 -36.755 1.00 83.62 165 ASN A N 1
ATOM 1301 C CA . ASN A 1 165 ? 18.707 2.806 -36.529 1.00 83.62 165 ASN A CA 1
ATOM 1302 C C . ASN A 1 165 ? 18.552 1.498 -35.727 1.00 83.62 165 ASN A C 1
ATOM 1304 O O . ASN A 1 165 ? 19.455 1.082 -35.009 1.00 83.62 165 ASN A O 1
ATOM 1308 N N . ILE A 1 166 ? 17.421 0.800 -35.874 1.00 82.38 166 ILE A N 1
ATOM 1309 C CA . ILE A 1 166 ? 17.117 -0.463 -35.176 1.00 82.38 166 ILE A CA 1
ATOM 1310 C C . ILE A 1 166 ? 18.210 -1.549 -35.300 1.00 82.38 166 ILE A C 1
ATOM 1312 O O . ILE A 1 166 ? 18.267 -2.471 -34.491 1.00 82.38 166 ILE A O 1
ATOM 1316 N N . GLY A 1 167 ? 19.066 -1.464 -36.324 1.00 79.94 167 GLY A N 1
ATOM 1317 C CA . GLY A 1 167 ? 20.192 -2.377 -36.530 1.00 79.94 167 GLY A CA 1
ATOM 1318 C C . GLY A 1 167 ? 21.307 -2.252 -35.488 1.00 79.94 167 GLY A C 1
ATOM 1319 O O . GLY A 1 167 ? 22.015 -3.232 -35.277 1.00 79.94 167 GLY A O 1
ATOM 1320 N N . ASP A 1 168 ? 21.414 -1.106 -34.813 1.00 81.88 168 ASP A N 1
ATOM 1321 C CA . ASP A 1 168 ? 22.444 -0.821 -33.801 1.00 81.88 168 ASP A CA 1
ATOM 1322 C C . ASP A 1 168 ? 22.045 -1.326 -32.403 1.00 81.88 168 ASP A C 1
ATOM 1324 O O . ASP A 1 168 ? 22.801 -1.218 -31.438 1.00 81.88 168 ASP A O 1
ATOM 1328 N N . PHE A 1 169 ? 20.833 -1.872 -32.278 1.00 83.19 169 PHE A N 1
ATOM 1329 C CA . PHE A 1 169 ? 20.307 -2.368 -31.018 1.00 83.19 169 PHE A CA 1
ATOM 1330 C C . PHE A 1 169 ? 20.625 -3.851 -30.833 1.00 83.19 169 PHE A C 1
ATOM 1332 O O . PHE A 1 169 ? 20.263 -4.704 -31.649 1.00 83.19 169 PHE A O 1
ATOM 1339 N N . ASN A 1 170 ? 21.183 -4.194 -29.675 1.00 85.75 170 ASN A N 1
ATOM 1340 C CA . ASN A 1 170 ? 21.169 -5.558 -29.172 1.00 85.75 170 ASN A CA 1
ATOM 1341 C C . ASN A 1 170 ? 19.737 -5.938 -28.762 1.00 85.75 170 ASN A C 1
ATOM 1343 O O . ASN A 1 170 ? 19.288 -5.680 -27.642 1.00 85.75 170 ASN A O 1
ATOM 1347 N N . MET A 1 171 ? 19.021 -6.581 -29.686 1.00 83.75 171 MET A N 1
ATOM 1348 C CA . MET A 1 171 ? 17.622 -6.967 -29.493 1.00 83.75 171 MET A CA 1
ATOM 1349 C C . MET A 1 171 ? 17.389 -7.944 -28.342 1.00 83.75 171 MET A C 1
ATOM 1351 O O . MET A 1 171 ? 16.324 -7.912 -27.730 1.00 83.75 171 MET A O 1
ATOM 1355 N N . ILE A 1 172 ? 18.363 -8.794 -28.018 1.00 83.75 172 ILE A N 1
ATOM 1356 C CA . ILE A 1 172 ? 18.231 -9.741 -26.906 1.00 83.75 172 ILE A CA 1
ATOM 1357 C C . ILE A 1 172 ? 18.260 -8.975 -25.584 1.00 83.75 172 ILE A C 1
ATOM 1359 O O . ILE A 1 172 ? 17.344 -9.119 -24.775 1.00 83.75 172 ILE A O 1
ATOM 1363 N N . ALA A 1 173 ? 19.263 -8.110 -25.399 1.00 82.75 173 ALA A N 1
ATOM 1364 C CA . ALA A 1 173 ? 19.365 -7.252 -24.219 1.00 82.75 173 ALA A CA 1
ATOM 1365 C C . ALA A 1 173 ? 18.135 -6.344 -24.083 1.00 82.75 173 ALA A C 1
ATOM 1367 O O . ALA A 1 173 ? 17.606 -6.166 -22.986 1.00 82.75 173 ALA A O 1
ATOM 1368 N N . LYS A 1 174 ? 17.631 -5.837 -25.214 1.00 87.00 174 LYS A N 1
ATOM 1369 C CA . LYS A 1 174 ? 16.426 -5.016 -25.280 1.00 87.00 174 LYS A CA 1
ATOM 1370 C C . LYS A 1 174 ? 15.193 -5.737 -24.754 1.00 87.00 174 LYS A C 1
ATOM 1372 O O . LYS A 1 174 ? 14.547 -5.264 -23.821 1.00 87.00 174 LYS A O 1
ATOM 1377 N N . VAL A 1 175 ? 14.853 -6.863 -25.379 1.00 88.56 175 VAL A N 1
ATOM 1378 C CA . VAL A 1 175 ? 13.659 -7.637 -25.030 1.00 88.56 175 VAL A CA 1
ATOM 1379 C C . VAL A 1 175 ? 13.769 -8.099 -23.582 1.00 88.56 175 VAL A C 1
ATOM 1381 O O . VAL A 1 175 ? 12.827 -7.918 -22.816 1.00 88.56 175 VAL A O 1
ATOM 1384 N N . PHE A 1 176 ? 14.931 -8.607 -23.171 1.00 87.94 176 PHE A N 1
ATOM 1385 C CA . PHE A 1 176 ? 15.127 -9.068 -21.803 1.00 87.94 176 PHE A CA 1
ATOM 1386 C C . PHE A 1 176 ? 14.987 -7.936 -20.778 1.00 87.94 176 PHE A C 1
ATOM 1388 O O . PHE A 1 176 ? 14.235 -8.086 -19.819 1.00 87.94 176 PHE A O 1
ATOM 1395 N N . GLY A 1 177 ? 15.639 -6.789 -20.993 1.00 86.19 177 GLY A N 1
ATOM 1396 C CA . GLY A 1 177 ? 15.578 -5.648 -20.076 1.00 86.19 177 GLY A CA 1
ATOM 1397 C C . GLY A 1 177 ? 14.163 -5.087 -19.921 1.00 86.19 177 GLY A C 1
ATOM 1398 O O . GLY A 1 177 ? 13.706 -4.858 -18.803 1.00 86.19 177 GLY A O 1
ATOM 1399 N N . VAL A 1 178 ? 13.432 -4.940 -21.031 1.00 89.56 178 VAL A N 1
ATOM 1400 C CA . VAL A 1 178 ? 12.047 -4.447 -21.011 1.00 89.56 178 VAL A CA 1
ATOM 1401 C C . VAL A 1 178 ? 11.115 -5.428 -20.296 1.00 89.56 178 VAL A C 1
ATOM 1403 O O . VAL A 1 178 ? 10.333 -5.010 -19.444 1.00 89.56 178 VAL A O 1
ATOM 1406 N N . TRP A 1 179 ? 11.204 -6.728 -20.586 1.00 91.12 179 TRP A N 1
ATOM 1407 C CA . TRP A 1 179 ? 10.348 -7.732 -19.942 1.00 91.12 179 TRP A CA 1
ATOM 1408 C C . TRP A 1 179 ? 10.695 -7.960 -18.473 1.00 91.12 179 TRP A C 1
ATOM 1410 O O . TRP A 1 179 ? 9.788 -8.128 -17.659 1.00 91.12 179 TRP A O 1
ATOM 1420 N N . PHE A 1 180 ? 11.979 -7.922 -18.115 1.00 89.50 180 PHE A N 1
ATOM 1421 C CA . PHE A 1 180 ? 12.418 -7.979 -16.724 1.00 89.50 180 PHE A CA 1
ATOM 1422 C C . PHE A 1 180 ? 11.845 -6.806 -15.922 1.00 89.50 180 PHE A C 1
ATOM 1424 O O . PHE A 1 180 ? 11.258 -7.017 -14.861 1.00 89.50 180 PHE A O 1
ATOM 1431 N N . MET A 1 181 ? 11.944 -5.585 -16.457 1.00 87.56 181 MET A N 1
ATOM 1432 C CA . MET A 1 181 ? 11.383 -4.401 -15.808 1.00 87.56 181 MET A CA 1
ATOM 1433 C C . MET A 1 181 ? 9.862 -4.462 -15.717 1.00 87.56 181 MET A C 1
ATOM 1435 O O . MET A 1 181 ? 9.313 -4.203 -14.648 1.00 87.56 181 MET A O 1
ATOM 1439 N N . LEU A 1 182 ? 9.181 -4.882 -16.788 1.00 88.75 182 LEU A N 1
ATOM 1440 C CA . LEU A 1 182 ? 7.733 -5.082 -16.766 1.00 88.75 182 LEU A CA 1
ATOM 1441 C C . LEU A 1 182 ? 7.332 -6.072 -15.664 1.00 88.75 182 LEU A C 1
ATOM 1443 O O . LEU A 1 182 ? 6.413 -5.796 -14.895 1.00 88.75 182 LEU A O 1
ATOM 1447 N N . PHE A 1 183 ? 8.036 -7.200 -15.556 1.00 89.12 183 PHE A N 1
ATOM 1448 C CA . PHE A 1 183 ? 7.779 -8.212 -14.535 1.00 89.12 183 PHE A CA 1
ATOM 1449 C C . PHE A 1 183 ? 8.015 -7.675 -13.117 1.00 89.12 183 PHE A C 1
ATOM 1451 O O . PHE A 1 183 ? 7.154 -7.841 -12.250 1.00 89.12 183 PHE A O 1
ATOM 1458 N N . ALA A 1 184 ? 9.140 -6.995 -12.880 1.00 85.38 184 ALA A N 1
ATOM 1459 C CA . ALA A 1 184 ? 9.464 -6.401 -11.584 1.00 85.38 184 ALA A CA 1
ATOM 1460 C C . ALA A 1 184 ? 8.401 -5.378 -11.151 1.00 85.38 184 ALA A C 1
ATOM 1462 O O . ALA A 1 184 ? 7.906 -5.423 -10.023 1.00 85.38 184 ALA A O 1
ATOM 1463 N N . MET A 1 185 ? 7.992 -4.503 -12.072 1.00 83.31 185 MET A N 1
ATOM 1464 C CA . MET A 1 185 ? 6.951 -3.508 -11.827 1.00 83.31 185 MET A CA 1
ATOM 1465 C C . MET A 1 185 ? 5.606 -4.177 -11.551 1.00 83.31 185 MET A C 1
ATOM 1467 O O . MET A 1 185 ? 4.955 -3.853 -10.561 1.00 83.31 185 MET A O 1
ATOM 1471 N N . PHE A 1 186 ? 5.218 -5.177 -12.343 1.00 85.19 186 PHE A N 1
ATOM 1472 C CA . PHE A 1 186 ? 3.961 -5.897 -12.149 1.00 85.19 186 PHE A CA 1
ATOM 1473 C C . PHE A 1 186 ? 3.891 -6.610 -10.790 1.00 85.19 186 PHE A C 1
ATOM 1475 O O . PHE A 1 186 ? 2.878 -6.512 -10.097 1.00 85.19 186 PHE A O 1
ATOM 1482 N N . MET A 1 187 ? 4.981 -7.253 -10.361 1.00 86.19 187 MET A N 1
ATOM 1483 C CA . MET A 1 187 ? 5.088 -7.883 -9.037 1.00 86.19 187 MET A CA 1
ATOM 1484 C C . MET A 1 187 ? 4.880 -6.873 -7.901 1.00 86.19 187 MET A C 1
ATOM 1486 O O . MET A 1 187 ? 4.130 -7.140 -6.959 1.00 86.19 187 MET A O 1
ATOM 1490 N N . ILE A 1 188 ? 5.496 -5.693 -8.003 1.00 83.38 188 ILE A N 1
ATOM 1491 C CA . ILE A 1 188 ? 5.326 -4.604 -7.031 1.00 83.38 188 ILE A CA 1
ATOM 1492 C C . ILE A 1 188 ? 3.885 -4.084 -7.048 1.00 83.38 188 ILE A C 1
ATOM 1494 O O . ILE A 1 188 ? 3.284 -3.899 -5.988 1.00 83.38 188 ILE A O 1
ATOM 1498 N N . GLY A 1 189 ? 3.311 -3.896 -8.237 1.00 79.94 189 GLY A N 1
ATOM 1499 C CA . GLY A 1 189 ? 1.928 -3.457 -8.414 1.00 79.94 189 GLY A CA 1
ATOM 1500 C C . GLY A 1 189 ? 0.938 -4.402 -7.747 1.00 79.94 189 GLY A C 1
ATOM 1501 O O . GLY A 1 189 ? 0.113 -3.958 -6.951 1.00 79.94 189 GLY A O 1
ATOM 1502 N N . ILE A 1 190 ? 1.065 -5.708 -7.994 1.00 84.31 190 ILE A N 1
ATOM 1503 C CA . ILE A 1 190 ? 0.233 -6.730 -7.345 1.00 84.31 190 ILE A CA 1
ATOM 1504 C C . ILE A 1 190 ? 0.401 -6.686 -5.826 1.00 84.31 190 ILE A C 1
ATOM 1506 O O . ILE A 1 190 ? -0.599 -6.688 -5.107 1.00 84.31 190 ILE A O 1
ATOM 1510 N N . ALA A 1 191 ? 1.636 -6.609 -5.324 1.00 84.81 191 ALA A N 1
ATOM 1511 C CA . ALA A 1 191 ? 1.894 -6.569 -3.887 1.00 84.81 191 ALA A CA 1
ATOM 1512 C C . ALA A 1 191 ? 1.235 -5.354 -3.208 1.00 84.81 191 ALA A C 1
ATOM 1514 O O . ALA A 1 191 ? 0.735 -5.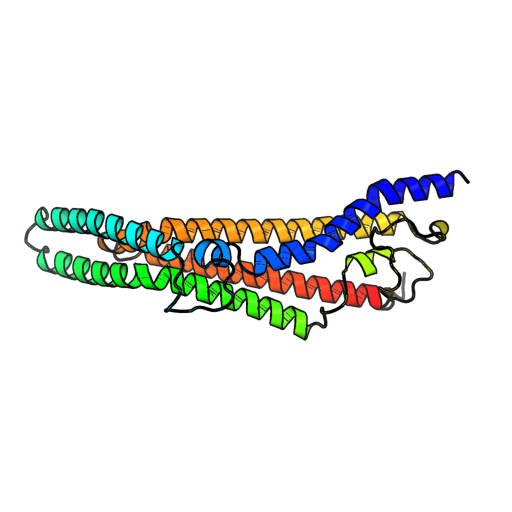464 -2.085 1.00 84.81 191 ALA A O 1
ATOM 1515 N N . LEU A 1 192 ? 1.209 -4.200 -3.880 1.00 80.31 192 LEU A N 1
ATOM 1516 C CA . LEU A 1 192 ? 0.532 -2.995 -3.394 1.00 80.31 192 LEU A CA 1
ATOM 1517 C C . LEU A 1 192 ? -0.988 -3.131 -3.454 1.00 80.31 192 LEU A C 1
ATOM 1519 O O . LEU A 1 192 ? -1.655 -2.862 -2.455 1.00 80.31 192 LEU A O 1
ATOM 1523 N N . VAL A 1 193 ? -1.534 -3.598 -4.579 1.00 81.12 193 VAL A N 1
ATOM 1524 C CA . VAL A 1 193 ? -2.977 -3.833 -4.742 1.00 81.12 193 VAL A CA 1
ATOM 1525 C C . VAL A 1 193 ? -3.490 -4.796 -3.673 1.00 81.12 193 VAL A C 1
ATOM 1527 O O . VAL A 1 193 ? -4.493 -4.506 -3.025 1.00 81.12 193 VAL A O 1
ATOM 1530 N N . GLN A 1 194 ? -2.774 -5.893 -3.416 1.00 84.56 194 GLN A N 1
ATOM 1531 C CA . GLN A 1 194 ? -3.133 -6.846 -2.368 1.00 84.56 194 GLN A CA 1
ATOM 1532 C C . GLN A 1 194 ? -3.215 -6.168 -0.993 1.00 84.56 194 GLN A C 1
ATOM 1534 O O . GLN A 1 194 ? -4.210 -6.336 -0.289 1.00 84.56 194 GLN A O 1
ATOM 1539 N N . LYS A 1 195 ? -2.212 -5.366 -0.614 1.00 84.00 195 LYS A N 1
ATOM 1540 C CA . LYS A 1 195 ? -2.198 -4.661 0.681 1.00 84.00 195 LYS A CA 1
ATOM 1541 C C . LYS A 1 195 ? -3.324 -3.639 0.801 1.00 84.00 195 LYS A C 1
ATOM 1543 O O . LYS A 1 195 ? -3.913 -3.511 1.870 1.00 84.00 195 LYS A O 1
ATOM 1548 N N . ILE A 1 196 ? -3.638 -2.930 -0.281 1.00 78.62 196 ILE A N 1
ATOM 1549 C CA . ILE A 1 196 ? -4.755 -1.978 -0.333 1.00 78.62 196 ILE A CA 1
ATOM 1550 C C . ILE A 1 196 ? -6.086 -2.709 -0.121 1.00 78.62 196 ILE A C 1
ATOM 1552 O O . ILE A 1 196 ? -6.902 -2.267 0.687 1.00 78.62 196 ILE A O 1
ATOM 1556 N N . ILE A 1 197 ? -6.286 -3.850 -0.787 1.00 82.12 197 ILE A N 1
ATOM 1557 C CA . ILE A 1 197 ? -7.482 -4.687 -0.621 1.00 82.12 197 ILE A CA 1
ATOM 1558 C C . ILE A 1 197 ? -7.579 -5.221 0.817 1.00 82.12 197 ILE A C 1
ATOM 1560 O O . ILE A 1 197 ? -8.641 -5.157 1.431 1.00 82.12 197 ILE A O 1
ATOM 1564 N N . GLU A 1 198 ? -6.480 -5.706 1.394 1.00 86.25 198 GLU A N 1
ATOM 1565 C CA . GLU A 1 198 ? -6.447 -6.178 2.785 1.00 86.25 198 GLU A CA 1
ATOM 1566 C C . GLU A 1 198 ? -6.768 -5.053 3.782 1.00 86.25 198 GLU A C 1
ATOM 1568 O O . GLU A 1 198 ? -7.553 -5.261 4.707 1.00 86.25 198 GLU A O 1
ATOM 1573 N N . LEU A 1 199 ? -6.217 -3.851 3.581 1.00 84.69 199 LEU A N 1
ATOM 1574 C CA . LEU A 1 199 ? -6.540 -2.669 4.387 1.00 84.69 199 LEU A CA 1
ATOM 1575 C C . LEU A 1 199 ? -8.016 -2.284 4.259 1.00 84.69 199 LEU A C 1
ATOM 1577 O O . LEU A 1 199 ? -8.642 -1.943 5.262 1.00 84.69 199 LEU A O 1
ATOM 1581 N N . PHE A 1 200 ? -8.590 -2.387 3.061 1.00 80.44 200 PHE A N 1
ATOM 1582 C CA . PHE A 1 200 ? -10.014 -2.161 2.831 1.00 80.44 200 PHE A CA 1
ATOM 1583 C C . PHE A 1 200 ? -10.889 -3.170 3.592 1.00 80.44 200 PHE A C 1
ATOM 1585 O O . PHE A 1 200 ? -11.835 -2.774 4.274 1.00 80.44 200 PHE A O 1
ATOM 1592 N N . PHE A 1 201 ? -10.549 -4.461 3.568 1.00 84.25 201 PHE A N 1
ATOM 1593 C CA . PHE A 1 201 ? -11.269 -5.470 4.354 1.00 84.25 201 PHE A CA 1
ATOM 1594 C C . PHE A 1 201 ? -11.115 -5.262 5.861 1.00 84.25 201 PHE A C 1
ATOM 1596 O O . PHE A 1 201 ? -12.101 -5.347 6.595 1.00 84.25 201 PHE A O 1
ATOM 1603 N N . LEU A 1 202 ? -9.905 -4.945 6.332 1.00 88.38 202 LEU A N 1
ATOM 1604 C CA . LEU A 1 202 ? -9.667 -4.617 7.739 1.00 88.38 202 LEU A CA 1
ATOM 1605 C C . LEU A 1 202 ? -10.491 -3.404 8.164 1.00 88.38 202 LEU A C 1
ATOM 1607 O O . LEU A 1 202 ? -11.031 -3.401 9.268 1.00 88.38 202 LEU A O 1
ATOM 1611 N N . PHE A 1 203 ? -10.634 -2.410 7.290 1.00 83.62 203 PHE A N 1
ATOM 1612 C CA . PHE A 1 203 ? -11.499 -1.269 7.534 1.00 83.62 203 PHE A CA 1
ATOM 1613 C C . PHE A 1 203 ? -12.976 -1.681 7.645 1.00 83.62 203 PHE A C 1
ATOM 1615 O O . PHE A 1 203 ? -13.610 -1.360 8.649 1.00 83.62 203 PHE A O 1
ATOM 1622 N N . ILE A 1 204 ? -13.512 -2.445 6.685 1.00 81.69 204 ILE A N 1
ATOM 1623 C CA . ILE A 1 204 ? -14.913 -2.913 6.703 1.00 81.69 204 ILE A CA 1
ATOM 1624 C C . ILE A 1 204 ? -15.225 -3.716 7.969 1.00 81.69 204 ILE A C 1
ATOM 1626 O O . ILE A 1 204 ? -16.293 -3.560 8.554 1.00 81.69 204 ILE A O 1
ATOM 1630 N N . ILE A 1 205 ? -14.301 -4.578 8.396 1.00 85.69 205 ILE A N 1
ATOM 1631 C CA . ILE A 1 205 ? -14.485 -5.467 9.552 1.00 85.69 205 ILE A CA 1
ATOM 1632 C C . ILE A 1 205 ? -14.257 -4.725 10.882 1.00 85.69 205 ILE A C 1
ATOM 1634 O O . ILE A 1 205 ? -14.678 -5.193 11.942 1.00 85.69 205 ILE A O 1
ATOM 1638 N N . SER A 1 206 ? -13.636 -3.544 10.850 1.00 86.38 206 SER A N 1
ATOM 1639 C CA . SER A 1 206 ? -13.263 -2.805 12.057 1.00 86.38 206 SER A CA 1
ATOM 1640 C C . SER A 1 206 ? -14.421 -2.493 13.019 1.00 86.38 206 SER A C 1
ATOM 1642 O O . SER A 1 206 ? -14.204 -2.663 14.221 1.00 86.38 206 SER A O 1
ATOM 1644 N N . PRO A 1 207 ? -15.658 -2.152 12.585 1.00 81.00 207 PRO A N 1
ATOM 1645 C CA . PRO A 1 207 ? -16.774 -1.965 13.508 1.00 81.00 207 PRO A CA 1
ATOM 1646 C C . PRO A 1 207 ? -17.082 -3.229 14.295 1.00 81.00 207 PRO A C 1
ATOM 1648 O O . PRO A 1 207 ? -17.217 -3.184 15.512 1.00 81.00 207 PRO A O 1
ATOM 1651 N N . LEU A 1 208 ? -17.139 -4.375 13.614 1.00 84.31 208 LEU A N 1
ATOM 1652 C CA . LEU A 1 208 ? -17.421 -5.655 14.251 1.00 84.31 208 LEU A CA 1
ATOM 1653 C C . LEU A 1 208 ? -16.359 -5.975 15.309 1.00 84.31 208 LEU A C 1
ATOM 1655 O O . LEU A 1 208 ? -16.696 -6.331 16.435 1.00 84.31 208 LEU A O 1
ATOM 1659 N N . VAL A 1 209 ? -15.082 -5.786 14.970 1.00 86.38 209 VAL A N 1
ATOM 1660 C CA . VAL A 1 209 ? -13.963 -6.033 15.891 1.00 86.38 209 VAL A CA 1
ATOM 1661 C C . VAL A 1 209 ? -14.019 -5.111 17.107 1.00 86.38 209 VAL A C 1
ATOM 1663 O O . VAL A 1 209 ? -13.863 -5.583 18.234 1.00 86.38 209 VAL A O 1
ATOM 1666 N N . MET A 1 210 ? -14.267 -3.814 16.907 1.00 84.19 210 MET A N 1
ATOM 1667 C CA . MET A 1 210 ? -14.358 -2.867 18.023 1.00 84.19 210 MET A CA 1
ATOM 1668 C C . MET A 1 210 ? -15.533 -3.176 18.930 1.00 84.19 210 MET A C 1
ATOM 1670 O O . MET A 1 210 ? -15.430 -3.041 20.140 1.00 84.19 210 MET A O 1
ATOM 1674 N N . VAL A 1 211 ? -16.647 -3.627 18.376 1.00 77.38 211 VAL A N 1
ATOM 1675 C CA . VAL A 1 211 ? -17.814 -3.965 19.180 1.00 77.38 211 VAL A CA 1
ATOM 1676 C C . VAL A 1 211 ? -17.588 -5.258 19.980 1.00 77.38 211 VAL A C 1
ATOM 1678 O O . VAL A 1 211 ? -17.972 -5.337 21.151 1.00 77.38 211 VAL A O 1
ATOM 1681 N N . ILE A 1 212 ? -16.891 -6.244 19.404 1.00 81.62 212 ILE A N 1
ATOM 1682 C CA . ILE A 1 212 ? -16.493 -7.486 20.092 1.00 81.62 212 ILE A CA 1
ATOM 1683 C C . ILE A 1 212 ? -15.535 -7.217 21.268 1.00 81.62 212 ILE A C 1
ATOM 1685 O O . ILE A 1 212 ? -15.536 -7.999 22.219 1.00 81.62 212 ILE A O 1
ATOM 1689 N N . MET A 1 213 ? -14.833 -6.073 21.293 1.00 80.31 213 MET A N 1
ATOM 1690 C CA . MET A 1 213 ? -14.022 -5.617 22.439 1.00 80.31 213 MET A CA 1
ATOM 1691 C C . MET A 1 213 ? -14.787 -5.649 23.769 1.00 80.31 213 MET A C 1
ATOM 1693 O O . MET A 1 213 ? -14.200 -5.870 24.829 1.00 80.31 213 MET A O 1
ATOM 1697 N N . THR A 1 214 ? -16.105 -5.434 23.722 1.00 74.12 214 THR A N 1
ATOM 1698 C CA . THR A 1 214 ? -16.987 -5.477 24.900 1.00 74.12 214 THR A CA 1
ATOM 1699 C C . THR A 1 214 ? -17.112 -6.873 25.511 1.00 74.12 214 THR A C 1
ATOM 1701 O O . THR A 1 214 ? -17.404 -6.991 26.698 1.00 74.12 214 THR A O 1
ATOM 1704 N N . ILE A 1 215 ? -16.853 -7.916 24.718 1.00 77.75 215 ILE A N 1
ATOM 1705 C CA . ILE A 1 215 ? -16.973 -9.329 25.088 1.00 77.75 215 ILE A CA 1
ATOM 1706 C C . ILE A 1 215 ? -15.599 -9.936 25.392 1.00 77.75 215 ILE A C 1
ATOM 1708 O O . ILE A 1 215 ? -15.458 -10.680 26.360 1.00 77.75 215 ILE A O 1
ATOM 1712 N N . ASP A 1 216 ? -14.589 -9.653 24.568 1.00 80.56 216 ASP A N 1
ATOM 1713 C CA . ASP A 1 216 ? -13.296 -10.356 24.588 1.00 80.56 216 ASP A CA 1
ATOM 1714 C C . ASP A 1 216 ? -12.167 -9.599 25.315 1.00 80.56 216 ASP A C 1
ATOM 1716 O O . ASP A 1 216 ? -11.004 -10.014 25.269 1.00 80.56 216 ASP A O 1
ATOM 1720 N N . ASN A 1 217 ? -12.503 -8.495 25.989 1.00 77.44 217 ASN A N 1
ATOM 1721 C CA . ASN A 1 217 ? -11.564 -7.580 26.644 1.00 77.44 217 ASN A CA 1
ATOM 1722 C C . ASN A 1 217 ? -10.515 -6.966 25.696 1.00 77.44 217 ASN A C 1
ATOM 1724 O O . ASN A 1 217 ? -9.426 -6.589 26.127 1.00 77.44 217 ASN A O 1
ATOM 1728 N N . GLY A 1 218 ? -10.835 -6.847 24.406 1.00 78.81 218 GLY A N 1
ATOM 1729 C CA . GLY A 1 218 ? -10.025 -6.151 23.407 1.00 78.81 218 GLY A CA 1
ATOM 1730 C C . GLY A 1 218 ? -8.944 -6.980 22.738 1.00 78.81 218 GLY A C 1
ATOM 1731 O O . GLY A 1 218 ? -8.163 -6.419 21.971 1.00 78.81 218 GLY A O 1
ATOM 1732 N N . LYS A 1 219 ? -8.899 -8.298 22.955 1.00 86.19 219 LYS A N 1
ATOM 1733 C CA . LYS A 1 219 ? -7.928 -9.180 22.283 1.00 86.19 219 LYS A CA 1
ATOM 1734 C C . LYS A 1 219 ? -8.025 -9.077 20.758 1.00 86.19 219 LYS A C 1
ATOM 1736 O O . LYS A 1 219 ? -7.008 -8.868 20.100 1.00 86.19 219 LYS A O 1
ATOM 1741 N N . GLY A 1 220 ? -9.233 -9.152 20.201 1.00 86.19 220 GLY A N 1
ATOM 1742 C CA . GLY A 1 220 ? -9.470 -9.001 18.767 1.00 86.19 220 GLY A CA 1
ATOM 1743 C C . GLY A 1 220 ? -9.082 -7.617 18.249 1.00 86.19 220 GLY A C 1
ATOM 1744 O O . GLY A 1 220 ? -8.482 -7.510 17.182 1.00 86.19 220 GLY A O 1
ATOM 1745 N N . ALA A 1 221 ? -9.339 -6.563 19.031 1.00 87.00 221 ALA A N 1
ATOM 1746 C CA . ALA A 1 221 ? -8.958 -5.196 18.679 1.00 87.00 221 ALA A CA 1
ATOM 1747 C C . ALA A 1 221 ? -7.432 -5.007 18.624 1.00 87.00 221 ALA A C 1
ATOM 1749 O O . ALA A 1 221 ? -6.940 -4.333 17.720 1.00 87.00 221 ALA A O 1
ATOM 1750 N N . PHE A 1 222 ? -6.673 -5.635 19.531 1.00 87.56 222 PHE A N 1
ATOM 1751 C CA . PHE A 1 222 ? -5.206 -5.624 19.484 1.00 87.56 222 PHE A CA 1
ATOM 1752 C C . PHE A 1 222 ? -4.664 -6.334 18.242 1.00 87.56 222 PHE A C 1
ATOM 1754 O O . PHE A 1 222 ? -3.853 -5.752 17.525 1.00 87.56 222 PHE A O 1
ATOM 1761 N N . ILE A 1 223 ? -5.162 -7.538 17.943 1.00 91.06 223 ILE A N 1
ATOM 1762 C CA . ILE A 1 223 ? -4.747 -8.300 16.754 1.00 91.06 223 ILE A CA 1
ATOM 1763 C C . ILE A 1 223 ? -5.083 -7.519 15.477 1.00 91.06 223 ILE A C 1
ATOM 1765 O O . ILE A 1 223 ? -4.246 -7.385 14.587 1.00 91.06 223 ILE A O 1
ATOM 1769 N N . TRP A 1 224 ? -6.286 -6.945 15.397 1.00 93.00 224 TRP A N 1
ATOM 1770 C CA . TRP A 1 224 ? -6.696 -6.096 14.279 1.00 93.00 224 TRP A CA 1
ATOM 1771 C C . TRP A 1 224 ? -5.804 -4.866 14.124 1.00 93.00 224 TRP A C 1
ATOM 1773 O O . TRP A 1 224 ? -5.343 -4.595 13.017 1.00 93.00 224 TRP A O 1
ATOM 1783 N N . LYS A 1 225 ? -5.507 -4.158 15.220 1.00 89.62 225 LYS A N 1
ATOM 1784 C CA . LYS A 1 225 ? -4.608 -2.997 15.211 1.00 89.62 225 LYS A CA 1
ATOM 1785 C C . LYS A 1 225 ? -3.243 -3.378 14.647 1.00 89.62 225 LYS A C 1
ATOM 1787 O O . LYS A 1 225 ? -2.714 -2.661 13.802 1.00 89.62 225 LYS A O 1
ATOM 1792 N N . ASP A 1 226 ? -2.678 -4.490 15.108 1.00 90.50 226 ASP A N 1
ATOM 1793 C CA . ASP A 1 226 ? -1.362 -4.946 14.665 1.00 90.50 226 ASP A CA 1
ATOM 1794 C C . ASP A 1 226 ? -1.380 -5.317 13.182 1.00 90.50 226 ASP A C 1
ATOM 1796 O O . ASP A 1 226 ? -0.497 -4.891 12.441 1.00 90.50 226 ASP A O 1
ATOM 1800 N N . MET A 1 227 ? -2.429 -6.002 12.711 1.00 90.69 227 MET A N 1
ATOM 1801 C CA . MET A 1 227 ? -2.610 -6.271 11.281 1.00 90.69 227 MET A CA 1
ATOM 1802 C C . MET A 1 227 ? -2.680 -4.976 10.470 1.00 90.69 227 MET A C 1
ATOM 1804 O O . MET A 1 227 ? -1.968 -4.843 9.479 1.00 90.69 227 MET A O 1
ATOM 1808 N N . VAL A 1 228 ? -3.480 -4.000 10.903 1.00 88.19 228 VAL A N 1
ATOM 1809 C CA . VAL A 1 228 ? -3.606 -2.706 10.222 1.00 88.19 228 VAL A CA 1
ATOM 1810 C C . VAL A 1 228 ? -2.252 -1.999 10.139 1.00 88.19 228 VAL A C 1
ATOM 1812 O O . VAL A 1 228 ? -1.830 -1.630 9.044 1.00 88.19 228 VAL A O 1
ATOM 1815 N N . ILE A 1 229 ? -1.532 -1.867 11.257 1.00 86.56 229 ILE A N 1
ATOM 1816 C CA . ILE A 1 229 ? -0.217 -1.206 11.297 1.00 86.56 229 ILE A CA 1
ATOM 1817 C C . ILE A 1 229 ? 0.791 -1.935 10.403 1.00 86.56 229 ILE A C 1
ATOM 1819 O O . ILE A 1 229 ? 1.490 -1.291 9.623 1.00 86.56 229 ILE A O 1
ATOM 1823 N N . VAL A 1 230 ? 0.848 -3.267 10.468 1.00 88.56 230 VAL A N 1
ATOM 1824 C CA . VAL A 1 230 ? 1.759 -4.073 9.642 1.00 88.56 230 VAL A CA 1
ATOM 1825 C C . VAL A 1 230 ? 1.463 -3.882 8.158 1.00 88.56 230 VAL A C 1
ATOM 1827 O O . VAL A 1 230 ? 2.395 -3.696 7.378 1.00 88.56 230 VAL A O 1
ATOM 1830 N N . LYS A 1 231 ? 0.191 -3.882 7.744 1.00 86.94 231 LYS A N 1
ATOM 1831 C CA . LYS A 1 231 ? -0.175 -3.674 6.335 1.00 86.94 231 LYS A CA 1
ATOM 1832 C C . LYS A 1 231 ? 0.111 -2.246 5.870 1.00 86.94 231 LYS A C 1
ATOM 1834 O O . LYS A 1 231 ? 0.614 -2.078 4.759 1.00 86.94 231 LYS A O 1
ATOM 1839 N N . PHE A 1 232 ? -0.110 -1.244 6.722 1.00 81.00 232 PHE A N 1
ATOM 1840 C CA . PHE A 1 232 ? 0.285 0.140 6.445 1.00 81.00 232 PHE A CA 1
ATOM 1841 C C . PHE A 1 232 ? 1.800 0.268 6.250 1.00 81.00 232 PHE A C 1
ATOM 1843 O O . PHE A 1 232 ? 2.239 0.735 5.202 1.00 81.00 232 PHE A O 1
ATOM 1850 N N . LEU A 1 233 ? 2.602 -0.217 7.202 1.00 82.50 233 LEU A N 1
ATOM 1851 C CA . LEU A 1 233 ? 4.065 -0.187 7.113 1.00 82.50 233 LEU A CA 1
ATOM 1852 C C . LEU A 1 233 ? 4.578 -0.959 5.899 1.00 82.50 233 LEU A C 1
ATOM 1854 O O . LEU A 1 233 ? 5.464 -0.483 5.194 1.00 82.50 233 LEU A O 1
ATOM 1858 N N . ALA A 1 234 ? 4.001 -2.127 5.621 1.00 84.69 234 ALA A N 1
ATOM 1859 C CA . ALA A 1 234 ? 4.374 -2.920 4.465 1.00 84.69 234 ALA A CA 1
ATOM 1860 C C . ALA A 1 234 ? 4.040 -2.198 3.152 1.00 84.69 234 ALA A C 1
ATOM 1862 O O . ALA A 1 234 ? 4.789 -2.349 2.191 1.00 84.69 234 ALA A O 1
ATOM 1863 N N . SER A 1 235 ? 2.933 -1.453 3.078 1.00 79.75 235 SER A N 1
ATOM 1864 C CA . SER A 1 235 ? 2.579 -0.656 1.897 1.00 79.75 235 SER A CA 1
ATOM 1865 C C . SER A 1 235 ? 3.607 0.452 1.672 1.00 79.75 235 SER A C 1
ATOM 1867 O O . SER A 1 235 ? 4.216 0.519 0.605 1.00 79.75 235 SER A O 1
ATOM 1869 N N . THR A 1 236 ? 3.904 1.228 2.720 1.00 76.75 236 THR A N 1
ATOM 1870 C CA . THR A 1 236 ? 4.935 2.273 2.687 1.00 76.75 236 THR A CA 1
ATOM 1871 C C . THR A 1 236 ? 6.291 1.707 2.278 1.00 76.75 236 THR A C 1
ATOM 1873 O O . THR A 1 236 ? 6.916 2.230 1.366 1.00 76.75 236 THR A O 1
ATOM 1876 N N . ALA A 1 237 ? 6.728 0.600 2.885 1.00 80.50 237 ALA A N 1
ATOM 1877 C CA . ALA A 1 237 ? 8.010 -0.024 2.573 1.00 80.50 237 ALA A CA 1
ATOM 1878 C C . ALA A 1 237 ? 8.093 -0.508 1.117 1.00 80.50 237 ALA A C 1
ATOM 1880 O O . ALA A 1 237 ? 9.136 -0.361 0.486 1.00 80.50 237 ALA A O 1
ATOM 1881 N N . THR A 1 238 ? 7.005 -1.053 0.558 1.00 81.44 238 THR A N 1
ATOM 1882 C CA . THR A 1 238 ? 6.971 -1.455 -0.858 1.00 81.44 238 THR A CA 1
ATOM 1883 C C . THR A 1 238 ? 7.066 -0.252 -1.789 1.00 81.44 238 THR A C 1
ATOM 1885 O O .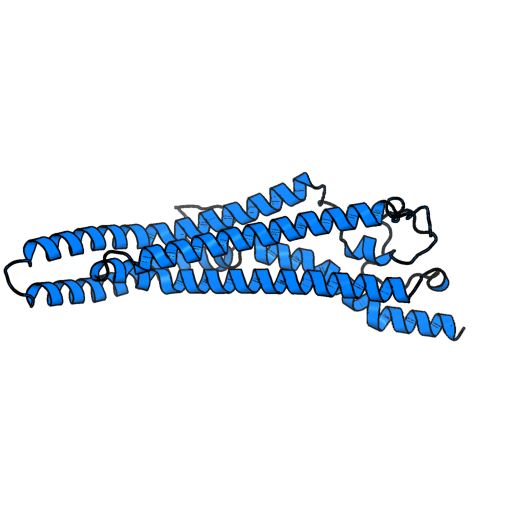 THR A 1 238 ? 7.783 -0.330 -2.782 1.00 81.44 238 THR A O 1
ATOM 1888 N N . LEU A 1 239 ? 6.411 0.864 -1.463 1.00 75.81 239 LEU A N 1
ATOM 1889 C CA . LEU A 1 239 ? 6.522 2.098 -2.246 1.00 75.81 239 LEU A CA 1
ATOM 1890 C C . LEU A 1 239 ? 7.914 2.707 -2.165 1.00 75.81 239 LEU A C 1
ATOM 1892 O O . LEU A 1 239 ? 8.496 3.044 -3.191 1.00 75.81 239 LEU A O 1
ATOM 1896 N N . THR A 1 240 ? 8.477 2.793 -0.964 1.00 75.19 240 THR A N 1
ATOM 1897 C CA . THR A 1 240 ? 9.849 3.261 -0.773 1.00 75.19 240 THR A CA 1
ATOM 1898 C C . THR A 1 240 ? 10.834 2.382 -1.537 1.00 75.19 240 THR A C 1
ATOM 1900 O O . THR A 1 240 ? 11.677 2.901 -2.261 1.00 75.19 240 THR A O 1
ATOM 1903 N N . GLY A 1 241 ? 10.696 1.057 -1.437 1.00 78.50 241 GLY A N 1
ATOM 1904 C CA . GLY A 1 241 ? 11.523 0.108 -2.180 1.00 78.50 241 GLY A CA 1
ATOM 1905 C C . GLY A 1 241 ? 11.389 0.268 -3.695 1.00 78.50 241 GLY A C 1
ATOM 1906 O O . GLY A 1 241 ? 12.400 0.252 -4.389 1.00 78.50 241 GLY A O 1
ATOM 1907 N N . TYR A 1 242 ? 10.169 0.485 -4.198 1.00 78.31 242 TYR A N 1
ATOM 1908 C CA . TYR A 1 242 ? 9.925 0.769 -5.612 1.00 78.31 242 TYR A CA 1
ATOM 1909 C C . TYR A 1 242 ? 10.664 2.022 -6.072 1.00 78.31 242 TYR A C 1
ATOM 1911 O O . TYR A 1 242 ? 11.415 1.957 -7.035 1.00 78.31 242 TYR A O 1
ATOM 1919 N N . PHE A 1 243 ? 10.492 3.149 -5.383 1.00 74.44 243 PHE A N 1
ATOM 1920 C CA . PHE A 1 243 ? 11.123 4.395 -5.809 1.00 74.44 243 PHE A CA 1
ATOM 1921 C C . PHE A 1 243 ? 12.648 4.334 -5.724 1.00 74.44 243 PHE A C 1
ATOM 1923 O O . PHE A 1 243 ? 13.314 4.765 -6.658 1.00 74.44 243 PHE A O 1
ATOM 1930 N N . ILE A 1 244 ? 13.205 3.727 -4.670 1.00 75.81 244 ILE A N 1
ATOM 1931 C CA . ILE A 1 244 ? 14.655 3.501 -4.575 1.00 75.81 244 ILE A CA 1
ATOM 1932 C C . ILE A 1 244 ? 15.139 2.642 -5.748 1.00 75.81 244 ILE A C 1
ATOM 1934 O O . ILE A 1 244 ? 16.135 2.983 -6.384 1.00 75.81 244 ILE A O 1
ATOM 1938 N N . PHE A 1 245 ? 14.442 1.542 -6.050 1.00 78.69 245 PHE A N 1
ATOM 1939 C CA . PHE A 1 245 ? 14.772 0.677 -7.182 1.00 78.69 245 PHE A CA 1
ATOM 1940 C C . PHE A 1 245 ? 14.729 1.447 -8.503 1.00 78.69 245 PHE A C 1
ATOM 1942 O O . PHE A 1 245 ? 15.691 1.396 -9.263 1.00 78.69 245 PHE A O 1
ATOM 1949 N N . MET A 1 246 ? 13.661 2.203 -8.745 1.00 75.31 246 MET A N 1
ATOM 1950 C CA . MET A 1 246 ? 13.477 2.991 -9.961 1.00 75.31 246 MET A CA 1
ATOM 1951 C C . MET A 1 246 ? 14.591 4.013 -10.147 1.00 75.31 246 MET A C 1
ATOM 1953 O O . MET A 1 246 ? 15.242 3.997 -11.184 1.00 75.31 246 MET A O 1
ATOM 1957 N N . THR A 1 247 ? 14.884 4.822 -9.128 1.00 73.50 247 THR A N 1
ATOM 1958 C CA . THR A 1 247 ? 15.968 5.808 -9.207 1.00 73.50 247 THR A CA 1
ATOM 1959 C C . THR A 1 247 ? 17.331 5.148 -9.382 1.00 73.50 247 THR A C 1
ATOM 1961 O O . THR A 1 247 ? 18.171 5.646 -10.130 1.00 73.50 247 THR A O 1
ATOM 1964 N N . THR A 1 248 ? 17.565 4.013 -8.721 1.00 76.75 248 THR A N 1
ATOM 1965 C CA . THR A 1 248 ? 18.826 3.272 -8.858 1.00 76.75 248 THR A CA 1
ATOM 1966 C C . THR A 1 248 ? 18.993 2.761 -10.285 1.00 76.75 248 THR A C 1
ATOM 1968 O O . THR A 1 248 ? 20.048 2.958 -10.881 1.00 76.75 248 THR A O 1
ATOM 1971 N N . ILE A 1 249 ? 17.951 2.151 -10.858 1.00 77.31 249 ILE A N 1
ATOM 1972 C CA . ILE A 1 249 ? 17.978 1.671 -12.241 1.00 77.31 249 ILE A CA 1
ATOM 1973 C C . ILE A 1 249 ? 18.116 2.840 -13.214 1.00 77.31 249 ILE A C 1
ATOM 1975 O O . ILE A 1 249 ? 18.963 2.767 -14.094 1.00 77.31 249 ILE A O 1
ATOM 1979 N N . GLU A 1 250 ? 17.367 3.929 -13.048 1.00 73.00 250 GLU A N 1
ATOM 1980 C CA . GLU A 1 250 ? 17.521 5.126 -13.884 1.00 73.00 250 GLU A CA 1
ATOM 1981 C C . GLU A 1 250 ? 18.948 5.670 -13.838 1.00 73.00 250 GLU A C 1
ATOM 1983 O O . GLU A 1 250 ? 19.512 5.935 -14.891 1.00 73.00 250 GLU A O 1
ATOM 1988 N N . THR A 1 251 ? 19.573 5.735 -12.658 1.00 72.69 251 THR A N 1
ATOM 1989 C CA . THR A 1 251 ? 20.967 6.191 -12.505 1.00 72.69 251 THR A CA 1
ATOM 1990 C C . THR A 1 251 ? 21.960 5.246 -13.193 1.00 72.69 251 THR A C 1
ATOM 1992 O O . THR A 1 251 ? 22.891 5.682 -13.875 1.00 72.69 251 THR A O 1
ATOM 1995 N N . ILE A 1 252 ? 21.774 3.931 -13.038 1.00 74.94 252 ILE A N 1
ATOM 1996 C CA . ILE A 1 252 ? 22.615 2.915 -13.692 1.00 74.94 252 ILE A CA 1
ATOM 1997 C C . ILE A 1 252 ? 22.477 3.010 -15.217 1.00 74.94 252 ILE A C 1
ATOM 1999 O O . ILE A 1 252 ? 23.462 2.914 -15.947 1.00 74.94 252 ILE A O 1
ATOM 2003 N N . LEU A 1 253 ? 21.255 3.221 -15.703 1.00 72.81 253 LEU A N 1
ATOM 2004 C CA . LEU A 1 253 ? 20.970 3.330 -17.126 1.00 72.81 253 LEU A CA 1
ATOM 2005 C C . LEU A 1 253 ? 21.480 4.659 -17.704 1.00 72.81 253 LEU A C 1
ATOM 2007 O O . LEU A 1 253 ? 22.105 4.649 -18.758 1.00 72.81 253 LEU A O 1
ATOM 2011 N N . SER A 1 254 ? 21.309 5.784 -17.006 1.00 67.56 254 SER A N 1
ATOM 2012 C CA . SER A 1 254 ? 21.786 7.101 -17.454 1.00 67.56 254 SER A CA 1
ATOM 2013 C C . SER A 1 254 ? 23.310 7.220 -17.481 1.00 67.56 254 SER A C 1
ATOM 2015 O O . SER A 1 254 ? 23.853 8.066 -18.180 1.00 67.56 254 SER A O 1
ATOM 2017 N N . THR A 1 255 ? 24.018 6.382 -16.720 1.00 67.75 255 THR A N 1
ATOM 2018 C CA . THR A 1 255 ? 25.490 6.289 -16.744 1.00 67.75 255 THR A CA 1
ATOM 2019 C C . THR A 1 255 ? 26.005 5.299 -17.791 1.00 67.75 255 THR A C 1
ATOM 2021 O O . THR A 1 255 ? 27.191 4.979 -17.805 1.00 67.75 255 THR A O 1
ATOM 2024 N N . ASN A 1 256 ? 25.135 4.829 -18.693 1.00 60.59 256 ASN A N 1
ATOM 2025 C CA . ASN A 1 256 ? 25.481 3.951 -19.811 1.00 60.59 256 ASN A CA 1
ATOM 2026 C C . ASN A 1 256 ? 26.120 2.617 -19.377 1.00 60.59 256 ASN A C 1
ATOM 2028 O O . ASN A 1 256 ? 26.897 2.029 -20.124 1.00 60.59 256 ASN A O 1
ATOM 2032 N N . LEU A 1 257 ? 25.822 2.153 -18.153 1.00 57.56 257 LEU A N 1
ATOM 2033 C CA . LEU A 1 257 ? 26.481 1.007 -17.512 1.00 57.56 257 LEU A CA 1
ATOM 2034 C C . LEU A 1 257 ? 28.005 1.169 -17.323 1.00 57.56 257 LEU A C 1
ATOM 2036 O O . LEU A 1 257 ? 28.648 0.202 -16.936 1.00 57.56 257 LEU A O 1
ATOM 2040 N N . ALA A 1 258 ? 28.584 2.366 -17.487 1.00 46.28 258 ALA A N 1
ATOM 2041 C CA . ALA A 1 258 ? 30.026 2.622 -17.330 1.00 46.28 258 ALA A CA 1
ATOM 2042 C C . ALA A 1 258 ? 30.557 2.398 -15.892 1.00 46.28 258 ALA A C 1
ATOM 2044 O O . ALA A 1 258 ? 31.754 2.472 -15.640 1.00 46.28 258 ALA A O 1
ATOM 2045 N N . GLY A 1 259 ? 29.672 2.127 -14.925 1.00 41.09 259 GLY A N 1
ATOM 2046 C CA . GLY A 1 259 ? 30.026 1.661 -13.575 1.00 41.09 259 GLY A CA 1
ATOM 2047 C C . GLY A 1 259 ? 29.957 0.137 -13.382 1.00 41.09 259 GLY A C 1
ATOM 2048 O O . GLY A 1 259 ? 30.216 -0.343 -12.282 1.00 41.09 259 GLY A O 1
ATOM 2049 N N . LEU A 1 260 ? 29.567 -0.615 -14.415 1.00 39.12 260 LEU A N 1
ATOM 2050 C CA . LEU A 1 260 ? 29.531 -2.082 -14.477 1.00 39.12 260 LEU A CA 1
ATOM 2051 C C . LEU A 1 260 ? 30.558 -2.631 -15.477 1.00 39.12 260 LEU A C 1
ATOM 2053 O O . LEU A 1 260 ? 30.468 -3.801 -15.858 1.00 39.12 260 LEU A O 1
ATOM 2057 N N . ASP A 1 261 ? 31.547 -1.819 -15.863 1.00 33.81 261 ASP A N 1
ATOM 2058 C CA . ASP A 1 261 ? 32.793 -2.336 -1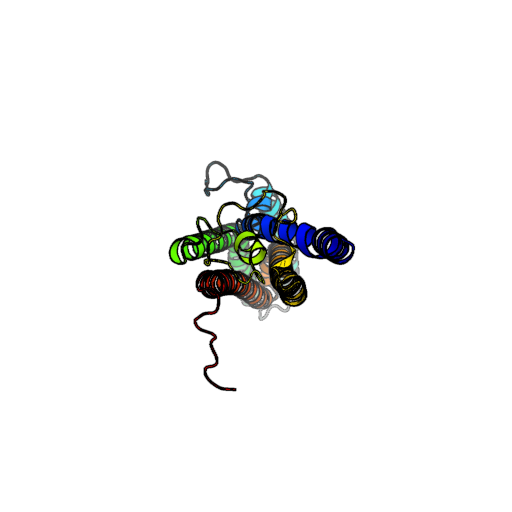6.411 1.00 33.81 261 ASP A CA 1
ATOM 2059 C C . ASP A 1 261 ? 33.414 -3.234 -15.337 1.00 33.81 261 ASP A C 1
ATOM 2061 O O . ASP A 1 261 ? 34.111 -2.799 -14.419 1.00 33.81 261 ASP A O 1
ATOM 2065 N N . ILE A 1 262 ? 33.116 -4.530 -15.425 1.00 40.72 262 ILE A N 1
ATOM 2066 C CA . ILE A 1 262 ? 33.997 -5.557 -14.899 1.00 40.72 262 ILE A CA 1
ATOM 2067 C C . ILE A 1 262 ? 35.242 -5.454 -15.778 1.00 40.72 262 ILE A C 1
ATOM 2069 O O . ILE A 1 262 ? 35.370 -6.135 -16.795 1.00 40.72 262 ILE A O 1
ATOM 2073 N N . GLU A 1 263 ? 36.138 -4.537 -15.414 1.00 32.81 263 GLU A N 1
ATOM 2074 C CA . GLU A 1 263 ? 37.517 -4.558 -15.872 1.00 32.81 263 GLU A CA 1
ATOM 2075 C C . GLU A 1 263 ? 38.126 -5.880 -15.391 1.00 32.81 263 GLU A C 1
ATOM 2077 O O . GLU A 1 263 ? 38.603 -6.012 -14.264 1.00 32.81 263 GLU A O 1
ATOM 2082 N N . GLY A 1 264 ? 38.042 -6.890 -16.254 1.00 36.72 264 GLY A N 1
ATOM 2083 C CA . GLY A 1 264 ? 38.634 -8.205 -16.058 1.00 36.72 264 GLY A CA 1
ATOM 2084 C C . GLY A 1 264 ? 37.608 -9.329 -15.995 1.00 36.72 264 GLY A C 1
ATOM 2085 O O . GLY A 1 264 ? 37.223 -9.737 -14.904 1.00 36.72 264 GLY A O 1
ATOM 2086 N N . ILE A 1 265 ? 37.228 -9.850 -17.167 1.00 31.86 265 ILE A N 1
ATOM 2087 C CA . ILE A 1 265 ? 37.441 -11.246 -17.613 1.00 31.86 265 ILE A CA 1
ATOM 2088 C C . ILE A 1 265 ? 37.587 -11.222 -19.138 1.00 31.86 265 ILE A C 1
ATOM 2090 O O . ILE A 1 265 ? 36.749 -10.568 -19.798 1.00 31.86 265 ILE A O 1
#

Sequence (265 aa):
MILNALYKLIWSIFVQGPLQLIASFNTVLNYLTGGVVGELMFGSKKEFSFQNIPMAFWYFVITALCLFSLIFTITMIKILFQDATETKTKFIVALQNGSKAFVFIFLIPIFFFLANFAIANIAKMITSGFGGENGNIANYLYNIGNTNWDGSGDNIPSNYAYPDNIGDFNMIAKVFGVWFMLFAMFMIGIALVQKIIELFFLFIISPLVMVIMTIDNGKGAFIWKDMVIVKFLASTATLTGYFIFMTTIETILSTNLAGLDIEGI

Radius of gyration: 26.7 Å; chains: 1; bounding box: 67×37×89 Å